Protein AF-A0AAW7DPU2-F1 (afdb_monomer)

Mean predicted aligned error: 11.46 Å

Structure (mmCIF, N/CA/C/O backbone):
data_AF-A0AAW7DPU2-F1
#
_entry.id   AF-A0AAW7DPU2-F1
#
loop_
_atom_site.group_PDB
_atom_site.id
_atom_site.type_symbol
_atom_site.label_atom_id
_atom_site.label_alt_id
_atom_site.label_comp_id
_atom_site.label_asym_id
_atom_site.label_entity_id
_atom_site.label_seq_id
_atom_site.pdbx_PDB_ins_code
_atom_site.Cartn_x
_atom_site.Cartn_y
_atom_site.Cartn_z
_atom_site.occupancy
_atom_site.B_iso_or_equiv
_atom_site.auth_seq_id
_atom_site.auth_comp_id
_atom_site.auth_asym_id
_atom_site.auth_atom_id
_atom_site.pdbx_PDB_model_num
ATOM 1 N N . MET A 1 1 ? 45.265 35.101 -14.373 1.00 43.00 1 MET A N 1
ATOM 2 C CA . MET A 1 1 ? 46.079 34.317 -15.329 1.00 43.00 1 MET A CA 1
ATOM 3 C C . MET A 1 1 ? 45.414 32.960 -15.540 1.00 43.00 1 MET A C 1
ATOM 5 O O . MET A 1 1 ? 45.369 32.171 -14.610 1.00 43.00 1 MET A O 1
ATOM 9 N N . LYS A 1 2 ? 44.805 32.727 -16.711 1.00 49.72 2 LYS A N 1
ATOM 10 C CA . LYS A 1 2 ? 44.172 31.456 -17.118 1.00 49.72 2 LYS A CA 1
ATOM 11 C C . LYS A 1 2 ? 44.911 30.926 -18.348 1.00 49.72 2 LYS A C 1
ATOM 13 O O . LYS A 1 2 ? 45.029 31.698 -19.295 1.00 49.72 2 LYS A O 1
ATOM 18 N N . LYS A 1 3 ? 45.295 29.641 -18.368 1.00 43.44 3 LYS A N 1
ATOM 19 C CA . LYS A 1 3 ? 45.161 28.715 -19.519 1.00 43.44 3 LYS A CA 1
ATOM 20 C C . LYS A 1 3 ? 45.817 27.350 -19.250 1.00 43.44 3 LYS A C 1
ATOM 22 O O . LYS A 1 3 ? 46.794 27.268 -18.522 1.00 43.44 3 LYS A O 1
ATOM 27 N N . HIS A 1 4 ? 45.281 26.354 -19.963 1.00 44.53 4 HIS A N 1
ATOM 28 C CA . HIS A 1 4 ? 45.804 25.013 -20.272 1.00 44.53 4 HIS A CA 1
ATOM 29 C C . HIS A 1 4 ? 45.363 23.829 -19.406 1.00 44.53 4 HIS A C 1
ATOM 31 O O . HIS A 1 4 ? 46.116 23.337 -18.582 1.00 44.53 4 HIS A O 1
ATOM 37 N N . GLN A 1 5 ? 44.184 23.284 -19.736 1.00 52.34 5 GLN A N 1
ATOM 38 C CA . GLN A 1 5 ? 43.870 21.852 -19.621 1.00 52.34 5 GLN A CA 1
ATOM 39 C C . GLN A 1 5 ? 42.757 21.486 -20.627 1.00 52.34 5 GLN A C 1
ATOM 41 O O . GLN A 1 5 ? 41.583 21.477 -20.286 1.00 52.34 5 GLN A O 1
ATOM 46 N N . THR A 1 6 ? 43.117 21.220 -21.888 1.00 51.59 6 THR A N 1
ATOM 47 C CA . THR A 1 6 ? 42.209 20.654 -22.914 1.00 51.59 6 THR A CA 1
ATOM 48 C C . THR A 1 6 ? 43.016 19.991 -24.040 1.00 51.59 6 THR A C 1
ATOM 50 O O . THR A 1 6 ? 43.097 20.527 -25.138 1.00 51.59 6 THR A O 1
ATOM 53 N N . LEU A 1 7 ? 43.649 18.837 -23.788 1.00 51.22 7 LEU A N 1
ATOM 54 C CA . LEU A 1 7 ? 44.372 18.066 -24.820 1.00 51.22 7 LEU A CA 1
ATOM 55 C C . LEU A 1 7 ? 44.328 16.543 -24.563 1.00 51.22 7 LEU A C 1
ATOM 57 O O . LEU A 1 7 ? 45.364 15.894 -24.501 1.00 51.22 7 LEU A O 1
ATOM 61 N N . THR A 1 8 ? 43.146 15.936 -24.408 1.00 54.16 8 THR A N 1
ATOM 62 C CA . THR A 1 8 ? 43.045 14.454 -24.337 1.00 54.16 8 THR A CA 1
ATOM 63 C C . THR A 1 8 ? 41.852 13.828 -25.067 1.00 54.16 8 THR A C 1
ATOM 65 O O . THR A 1 8 ? 41.894 12.640 -25.368 1.00 54.16 8 THR A O 1
ATOM 68 N N . THR A 1 9 ? 40.823 14.582 -25.467 1.00 51.84 9 THR A N 1
ATOM 69 C CA . THR A 1 9 ? 39.631 14.009 -26.134 1.00 51.84 9 THR A CA 1
ATOM 70 C C . THR A 1 9 ? 39.718 13.935 -27.663 1.00 51.84 9 THR A C 1
ATOM 72 O O . THR A 1 9 ? 39.016 13.132 -28.269 1.00 51.84 9 THR A O 1
ATOM 75 N N . HIS A 1 10 ? 40.602 14.704 -28.309 1.00 52.22 10 HIS A N 1
ATOM 76 C CA . HIS A 1 10 ? 40.781 14.657 -29.773 1.00 52.22 10 HIS A CA 1
ATOM 77 C C . HIS A 1 10 ? 41.557 13.419 -30.264 1.00 52.22 10 HIS A C 1
ATOM 79 O O . HIS A 1 10 ? 41.419 13.027 -31.419 1.00 52.22 10 HIS A O 1
ATOM 85 N N . SER A 1 11 ? 42.324 12.763 -29.387 1.00 59.00 11 SER A N 1
ATOM 86 C CA . SER A 1 11 ? 43.149 11.594 -29.732 1.00 59.00 11 SER A CA 1
ATOM 87 C C . SER A 1 11 ? 42.313 10.336 -30.015 1.00 59.00 11 SER A C 1
ATOM 89 O O . SER A 1 11 ? 42.542 9.643 -31.003 1.00 59.00 11 SER A O 1
ATOM 91 N N . LEU A 1 12 ? 41.278 10.076 -29.208 1.00 57.50 12 LEU A N 1
ATOM 92 C CA . LEU A 1 12 ? 40.454 8.864 -29.321 1.00 57.50 12 LEU A CA 1
ATOM 93 C C . LEU A 1 12 ? 39.574 8.852 -30.578 1.00 57.50 12 LEU A C 1
ATOM 95 O O . LEU A 1 12 ? 39.501 7.836 -31.266 1.00 57.50 12 LEU A O 1
ATOM 99 N N . PHE A 1 13 ? 38.968 9.988 -30.933 1.00 61.97 13 PHE A N 1
ATOM 100 C CA . PHE A 1 13 ? 38.189 10.108 -32.172 1.00 61.97 13 PHE A CA 1
ATOM 101 C C . PHE A 1 13 ? 39.066 9.966 -33.419 1.00 61.97 13 PHE A C 1
ATOM 103 O O . PHE A 1 13 ? 38.662 9.326 -34.390 1.00 61.97 13 PHE A O 1
ATOM 110 N N . TYR A 1 14 ? 40.285 10.508 -33.378 1.00 66.38 14 TYR A N 1
ATOM 111 C CA . TYR A 1 14 ? 41.236 10.388 -34.477 1.00 66.38 14 TYR A CA 1
ATOM 112 C C . TYR A 1 14 ? 41.731 8.944 -34.643 1.00 66.38 14 TYR A C 1
ATOM 114 O O . TYR A 1 14 ? 41.755 8.423 -35.757 1.00 66.38 14 TYR A O 1
ATOM 122 N N . GLN A 1 15 ? 42.030 8.249 -33.541 1.00 68.69 15 GLN A N 1
ATOM 123 C CA . GLN A 1 15 ? 42.411 6.835 -33.589 1.00 68.69 15 GLN A CA 1
ATOM 124 C C . GLN A 1 15 ? 41.270 5.932 -34.078 1.00 68.69 15 GLN A C 1
ATOM 126 O O . GLN A 1 15 ? 41.512 5.014 -34.863 1.00 68.69 15 GLN A O 1
ATOM 131 N N . GLN A 1 16 ? 40.022 6.222 -33.703 1.00 71.25 16 GLN A N 1
ATOM 132 C CA . GLN A 1 16 ? 38.861 5.476 -34.189 1.00 71.25 16 GLN A CA 1
ATOM 133 C C . GLN A 1 16 ? 38.586 5.722 -35.684 1.00 71.25 16 GLN A C 1
ATOM 135 O O . GLN A 1 16 ? 38.256 4.781 -36.408 1.00 71.25 16 GLN A O 1
ATOM 140 N N . TYR A 1 17 ? 38.791 6.949 -36.175 1.00 74.94 17 TYR A N 1
ATOM 141 C CA . TYR A 1 17 ? 38.688 7.285 -37.600 1.00 74.94 17 TYR A CA 1
ATOM 142 C C . TYR A 1 17 ? 39.776 6.608 -38.448 1.00 74.94 17 TYR A C 1
ATOM 144 O O . TYR A 1 17 ? 39.487 6.097 -39.535 1.00 74.94 17 TYR A O 1
ATOM 152 N N . LEU A 1 18 ? 41.014 6.551 -37.947 1.00 78.88 18 LEU A N 1
ATOM 153 C CA . LEU A 1 18 ? 42.119 5.864 -38.619 1.00 78.88 18 LEU A CA 1
ATOM 154 C C . LEU A 1 18 ? 41.893 4.351 -38.690 1.00 78.88 18 LEU A C 1
ATOM 156 O O . LEU A 1 18 ? 42.110 3.760 -39.745 1.00 78.88 18 LEU A O 1
ATOM 160 N N . LEU A 1 19 ? 41.399 3.732 -37.612 1.00 71.44 19 LEU A N 1
ATOM 161 C CA . LEU A 1 19 ? 41.086 2.301 -37.600 1.00 71.44 19 LEU A CA 1
ATOM 162 C C . LEU A 1 19 ? 39.948 1.966 -38.577 1.00 71.44 19 LEU A C 1
ATOM 164 O O . LEU A 1 19 ? 40.037 0.987 -39.318 1.00 71.44 19 LEU A O 1
ATOM 168 N N . TYR A 1 20 ? 38.912 2.809 -38.627 1.00 74.31 20 TYR A N 1
ATOM 169 C CA . TYR A 1 20 ? 37.804 2.661 -39.571 1.00 74.31 20 TYR A CA 1
ATOM 170 C C . TYR A 1 20 ? 38.266 2.827 -41.027 1.00 74.31 20 TYR A C 1
ATOM 172 O O . TYR A 1 20 ? 37.954 1.988 -41.871 1.00 74.31 20 TYR A O 1
ATOM 180 N N . SER A 1 21 ? 39.067 3.859 -41.314 1.00 73.75 21 SER A N 1
ATOM 181 C CA . SER A 1 21 ? 39.619 4.109 -42.654 1.00 73.75 21 SER A CA 1
ATOM 182 C C . SER A 1 21 ? 40.565 2.992 -43.105 1.00 73.75 21 SER A C 1
ATOM 184 O O . SER A 1 21 ? 40.527 2.583 -44.263 1.00 73.75 21 SER A O 1
ATOM 186 N N . PHE A 1 22 ? 41.371 2.445 -42.190 1.00 75.94 22 PHE A N 1
ATOM 187 C CA . PHE A 1 22 ? 42.282 1.335 -42.469 1.00 75.94 22 PHE A CA 1
ATOM 188 C C . PHE A 1 22 ? 41.541 0.025 -42.758 1.00 75.94 22 PHE A C 1
ATOM 190 O O . PHE A 1 22 ? 41.879 -0.673 -43.713 1.00 75.94 22 PHE A O 1
ATOM 197 N N . LEU A 1 23 ? 40.514 -0.306 -41.968 1.00 67.75 23 LEU A N 1
ATOM 198 C CA . LEU A 1 23 ? 39.670 -1.481 -42.210 1.00 67.75 23 LEU A CA 1
ATOM 199 C C . LEU A 1 23 ? 38.904 -1.355 -43.530 1.00 67.75 23 LEU A C 1
ATOM 201 O O . LEU A 1 23 ? 38.859 -2.313 -44.299 1.00 67.75 23 LEU A O 1
ATOM 205 N N . TYR A 1 24 ? 38.364 -0.171 -43.822 1.00 72.12 24 TYR A N 1
ATOM 206 C CA . TYR A 1 24 ? 37.675 0.113 -45.078 1.00 72.12 24 TYR A CA 1
ATOM 207 C C . TYR A 1 24 ? 38.602 -0.045 -46.294 1.00 72.12 24 TYR A C 1
ATOM 209 O O . TYR A 1 24 ? 38.263 -0.751 -47.243 1.00 72.12 24 TYR A O 1
ATOM 217 N N . GLU A 1 25 ? 39.805 0.534 -46.252 1.00 70.25 25 GLU A N 1
ATOM 218 C CA . GLU A 1 25 ? 40.784 0.414 -47.340 1.00 70.25 25 GLU A CA 1
ATOM 219 C C . GLU A 1 25 ? 41.330 -1.015 -47.500 1.00 70.25 25 GLU A C 1
ATOM 221 O O . GLU A 1 25 ? 41.524 -1.475 -48.625 1.00 70.25 25 GLU A O 1
ATOM 226 N N . ASN A 1 26 ? 41.522 -1.772 -46.414 1.00 62.28 26 ASN A N 1
ATOM 227 C CA . ASN A 1 26 ? 41.940 -3.177 -46.514 1.00 62.28 26 ASN A CA 1
ATOM 228 C C . ASN A 1 26 ? 40.846 -4.091 -47.081 1.00 62.28 26 ASN A C 1
ATOM 230 O O . ASN A 1 26 ? 41.151 -5.030 -47.819 1.00 62.28 26 ASN A O 1
ATOM 234 N N . LEU A 1 27 ? 39.576 -3.813 -46.776 1.00 59.94 27 LEU A N 1
ATOM 235 C CA . LEU A 1 27 ? 38.443 -4.519 -47.376 1.00 59.94 27 LEU A CA 1
ATOM 236 C C . LEU A 1 27 ? 38.300 -4.172 -48.866 1.00 59.94 27 LEU A C 1
ATOM 238 O O . LEU A 1 27 ? 38.100 -5.071 -49.682 1.00 59.94 27 LEU A O 1
ATOM 242 N N . ARG A 1 28 ? 38.510 -2.899 -49.231 1.00 56.66 28 ARG A N 1
ATOM 243 C CA . ARG A 1 28 ? 38.518 -2.404 -50.618 1.00 56.66 28 ARG A CA 1
ATOM 244 C C . ARG A 1 28 ? 39.627 -3.032 -51.467 1.00 56.66 28 ARG A C 1
ATOM 246 O O . ARG A 1 28 ? 39.397 -3.380 -52.622 1.00 56.66 28 ARG A O 1
ATOM 253 N N . LYS A 1 29 ? 40.827 -3.206 -50.908 1.00 49.34 29 LYS A N 1
ATOM 254 C CA . LYS A 1 29 ? 41.991 -3.745 -51.637 1.00 49.34 29 LYS A CA 1
ATOM 255 C C . LYS A 1 29 ? 41.952 -5.259 -51.852 1.00 49.34 29 LYS A C 1
ATOM 257 O O . LYS A 1 29 ? 42.661 -5.756 -52.719 1.00 49.34 29 LYS A O 1
ATOM 262 N N . ARG A 1 30 ? 41.125 -6.004 -51.110 1.00 54.56 30 ARG A N 1
ATOM 263 C CA . ARG A 1 30 ? 41.015 -7.469 -51.249 1.00 54.56 30 ARG A CA 1
ATOM 264 C C . ARG A 1 30 ? 40.012 -7.944 -52.308 1.00 54.56 30 ARG A C 1
ATOM 266 O O . ARG A 1 30 ? 39.909 -9.149 -52.503 1.00 54.56 30 ARG A O 1
ATOM 273 N N . THR A 1 31 ? 39.297 -7.055 -53.007 1.00 54.16 31 THR A N 1
ATOM 274 C CA . THR A 1 31 ? 38.198 -7.459 -53.915 1.00 54.16 31 THR A CA 1
ATOM 275 C C . THR A 1 31 ? 38.243 -6.934 -55.349 1.00 54.16 31 THR A C 1
ATOM 277 O O . THR A 1 31 ? 37.292 -7.186 -56.082 1.00 54.16 31 THR A O 1
ATOM 280 N N . LEU A 1 32 ? 39.304 -6.272 -55.823 1.00 45.25 32 LEU A N 1
ATOM 281 C CA . LEU A 1 32 ? 39.294 -5.732 -57.192 1.00 45.25 32 LEU A CA 1
ATOM 282 C C . LEU A 1 32 ? 40.631 -5.933 -57.919 1.00 45.25 32 LEU A C 1
ATOM 284 O O . LEU A 1 32 ? 41.625 -5.276 -57.618 1.00 45.25 32 LEU A O 1
ATOM 288 N N . ARG A 1 33 ? 40.622 -6.844 -58.907 1.00 43.91 33 ARG A N 1
ATOM 289 C CA . ARG A 1 33 ? 41.561 -6.824 -60.040 1.00 43.91 33 ARG A CA 1
ATOM 290 C C . ARG A 1 33 ? 41.219 -5.612 -60.933 1.00 43.91 33 ARG A C 1
ATOM 292 O O . ARG A 1 33 ? 40.030 -5.353 -61.126 1.00 43.91 33 ARG A O 1
ATOM 299 N N . PRO A 1 34 ? 42.201 -4.854 -61.444 1.00 40.94 34 PRO A N 1
ATOM 300 C CA . PRO A 1 34 ? 41.988 -3.493 -61.937 1.00 40.94 34 PRO A CA 1
ATOM 301 C C . PRO A 1 34 ? 41.756 -3.397 -63.458 1.00 40.94 34 PRO A C 1
ATOM 303 O O . PRO A 1 34 ? 42.415 -2.597 -64.113 1.00 40.94 34 PRO A O 1
ATOM 306 N N . ASP A 1 35 ? 40.814 -4.159 -64.027 1.00 42.09 35 ASP A N 1
ATOM 307 C CA . ASP A 1 35 ? 40.739 -4.279 -65.501 1.00 42.09 35 ASP A CA 1
ATOM 308 C C . ASP A 1 35 ? 39.405 -3.823 -66.126 1.00 42.09 35 ASP A C 1
ATOM 310 O O . ASP A 1 35 ? 39.226 -3.931 -67.333 1.00 42.09 35 ASP A O 1
ATOM 314 N N . TYR A 1 36 ? 38.451 -3.284 -65.362 1.00 39.69 36 TYR A N 1
ATOM 315 C CA . TYR A 1 36 ? 37.132 -2.917 -65.906 1.00 39.69 36 TYR A CA 1
ATOM 31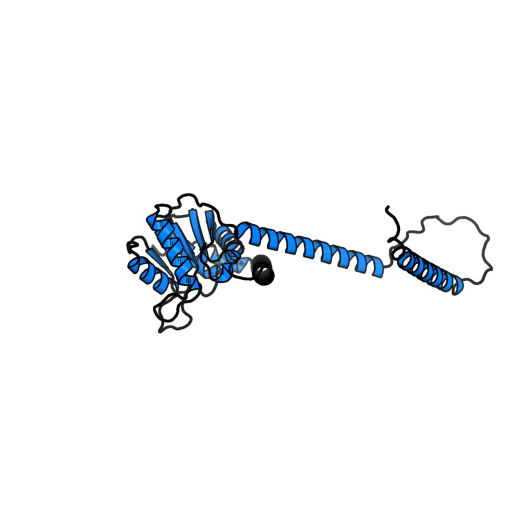6 C C . TYR A 1 36 ? 36.667 -1.534 -65.440 1.00 39.69 36 TYR A C 1
ATOM 318 O O . TYR A 1 36 ? 35.721 -1.387 -64.673 1.00 39.69 36 TYR A O 1
ATOM 326 N N . PHE A 1 37 ? 37.322 -0.490 -65.942 1.00 44.09 37 PHE A N 1
ATOM 327 C CA . PHE A 1 37 ? 36.701 0.828 -66.070 1.00 44.09 37 PHE A CA 1
ATOM 328 C C . PHE A 1 37 ? 36.565 1.146 -67.553 1.00 44.09 37 PHE A C 1
ATOM 330 O O . PHE A 1 37 ? 37.475 1.718 -68.135 1.00 44.09 37 PHE A O 1
ATOM 337 N N . LEU A 1 38 ? 35.444 0.734 -68.149 1.00 45.41 38 LEU A N 1
ATOM 338 C CA . LEU A 1 38 ? 34.819 1.316 -69.344 1.00 45.41 38 LEU A CA 1
ATOM 339 C C . LEU A 1 38 ? 33.642 0.415 -69.729 1.00 45.41 38 LEU A C 1
ATOM 341 O O . LEU A 1 38 ? 33.868 -0.679 -70.222 1.00 45.41 38 LEU A O 1
ATOM 345 N N . ILE A 1 39 ? 32.413 0.857 -69.444 1.00 41.72 39 ILE A N 1
ATOM 346 C CA . ILE A 1 39 ? 31.185 0.703 -70.251 1.00 41.72 39 ILE A CA 1
ATOM 347 C C . ILE A 1 39 ? 30.007 1.248 -69.415 1.00 41.72 39 ILE A C 1
ATOM 349 O O . ILE A 1 39 ? 29.600 0.684 -68.407 1.00 41.72 39 ILE A O 1
ATOM 353 N N . GLN A 1 40 ? 29.549 2.428 -69.830 1.00 39.41 40 GLN A N 1
ATOM 354 C CA . GLN A 1 40 ? 28.156 2.875 -69.957 1.00 39.41 40 GLN A CA 1
ATOM 355 C C . GLN A 1 40 ? 27.116 2.433 -68.897 1.00 39.41 40 GLN A C 1
ATOM 357 O O . GLN A 1 40 ? 26.614 1.318 -68.919 1.00 39.41 40 GLN A O 1
ATOM 362 N N . GLY A 1 41 ? 26.700 3.404 -68.070 1.00 51.06 41 GLY A N 1
ATOM 363 C CA . GLY A 1 41 ? 25.319 3.585 -67.596 1.00 51.06 41 GLY A CA 1
ATOM 364 C C . GLY A 1 41 ? 24.676 2.478 -66.754 1.00 51.06 41 GLY A C 1
ATOM 365 O O . GLY A 1 41 ? 23.917 1.686 -67.289 1.00 51.06 41 GLY A O 1
ATOM 366 N N . LEU A 1 42 ? 24.843 2.523 -65.426 1.00 38.56 42 LEU A N 1
ATOM 367 C CA . LEU A 1 42 ? 23.987 1.847 -64.431 1.00 38.56 42 LEU A CA 1
ATOM 368 C C . LEU A 1 42 ? 23.925 2.707 -63.139 1.00 38.56 42 LEU A C 1
ATOM 370 O O . LEU A 1 42 ? 24.840 3.493 -62.886 1.00 38.56 42 LEU A O 1
ATOM 374 N N . PRO A 1 43 ? 22.826 2.650 -62.363 1.00 41.81 43 PRO A N 1
ATOM 375 C CA . PRO A 1 43 ? 22.302 3.779 -61.595 1.00 41.81 43 PRO A CA 1
ATOM 376 C C . PRO A 1 43 ? 23.119 4.113 -60.345 1.00 41.81 43 PRO A C 1
ATOM 378 O O . PRO A 1 43 ? 23.467 3.244 -59.548 1.00 41.81 43 PRO A O 1
ATO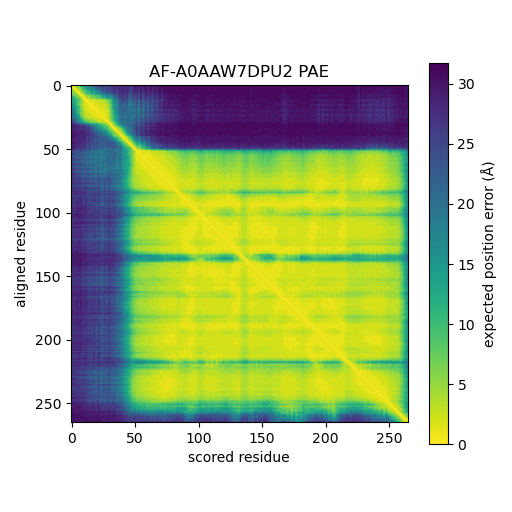M 381 N N . SER A 1 44 ? 23.297 5.410 -60.088 1.00 46.47 44 SER A N 1
ATOM 382 C CA . SER A 1 44 ? 23.743 5.978 -58.809 1.00 46.47 44 SER A CA 1
ATOM 383 C C . SER A 1 44 ? 22.652 5.901 -57.731 1.00 46.47 44 SER A C 1
ATOM 385 O O . SER A 1 44 ? 22.432 6.825 -56.957 1.00 46.47 44 SER A O 1
ATOM 387 N N . THR A 1 45 ? 21.989 4.754 -57.628 1.00 47.31 45 THR A N 1
ATOM 388 C CA . THR A 1 45 ? 21.284 4.350 -56.418 1.00 47.31 45 THR A CA 1
ATOM 389 C C . THR A 1 45 ? 22.102 3.240 -55.786 1.00 47.31 45 THR A C 1
ATOM 391 O O . THR A 1 45 ? 21.703 2.077 -55.751 1.00 47.31 45 THR A O 1
ATOM 394 N N . MET A 1 46 ? 23.272 3.615 -55.265 1.00 45.59 46 MET A N 1
ATOM 395 C CA . MET A 1 46 ? 23.873 2.904 -54.143 1.00 45.59 46 MET A CA 1
ATOM 396 C C . MET A 1 46 ? 22.877 3.041 -52.991 1.00 45.59 46 MET A C 1
ATOM 398 O O . MET A 1 46 ? 23.003 3.913 -52.133 1.00 45.59 46 MET A O 1
ATOM 402 N N . ALA A 1 47 ? 21.819 2.231 -53.021 1.00 46.94 47 ALA A N 1
ATOM 403 C CA . ALA A 1 47 ? 21.002 1.971 -51.864 1.00 46.94 47 ALA A CA 1
ATOM 404 C C . ALA A 1 47 ? 21.990 1.426 -50.841 1.00 46.94 47 ALA A C 1
ATOM 406 O O . ALA A 1 47 ? 22.405 0.272 -50.915 1.00 46.94 47 ALA A O 1
ATOM 407 N N . VAL A 1 48 ? 22.436 2.294 -49.932 1.00 56.44 48 VAL A N 1
ATOM 408 C CA . VAL A 1 48 ? 23.149 1.900 -48.725 1.00 56.44 48 VAL A CA 1
ATOM 409 C C . VAL A 1 48 ? 22.127 1.103 -47.928 1.00 56.44 48 VAL A C 1
ATOM 411 O O . VAL A 1 48 ? 21.449 1.606 -47.033 1.00 56.44 48 VAL A O 1
ATOM 414 N N . THR A 1 49 ? 21.930 -0.154 -48.320 1.00 58.03 49 THR A N 1
ATOM 415 C CA . THR A 1 49 ? 21.189 -1.129 -47.553 1.00 58.03 49 THR A CA 1
ATOM 416 C C . THR A 1 49 ? 22.010 -1.281 -46.293 1.00 58.03 49 THR A C 1
ATOM 418 O O . THR A 1 49 ? 23.042 -1.948 -46.297 1.00 58.03 49 THR A O 1
ATOM 421 N N . SER A 1 50 ? 21.624 -0.568 -45.233 1.00 65.81 50 SER A N 1
ATOM 422 C CA . SER A 1 50 ? 22.218 -0.754 -43.916 1.00 65.81 50 SER A CA 1
ATOM 423 C C . SER A 1 50 ? 22.274 -2.256 -43.667 1.00 65.81 50 SER A C 1
ATOM 425 O O . SER A 1 50 ? 21.225 -2.906 -43.692 1.00 65.81 50 SER A O 1
ATOM 427 N N . HIS A 1 51 ? 23.492 -2.803 -43.543 1.00 82.06 51 HIS A N 1
ATOM 428 C CA . HIS A 1 51 ? 23.692 -4.238 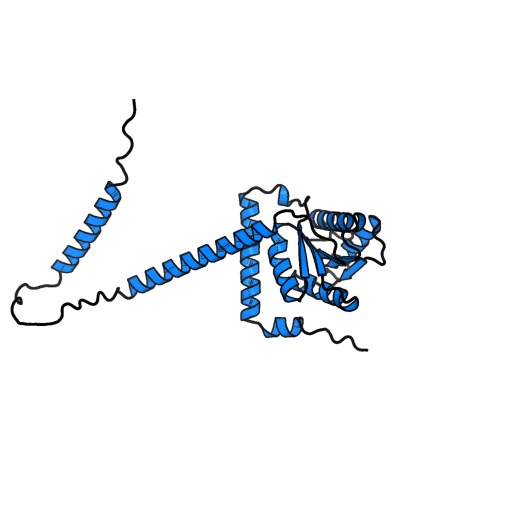-43.360 1.00 82.06 51 HIS A CA 1
ATOM 429 C C . HIS A 1 51 ? 22.713 -4.732 -42.286 1.00 82.06 51 HIS A C 1
ATOM 431 O O . HIS A 1 51 ? 22.501 -4.014 -41.301 1.00 82.06 51 HIS A O 1
ATOM 437 N N . PRO A 1 52 ? 22.104 -5.920 -42.442 1.00 90.19 52 PRO A N 1
ATOM 438 C CA . PRO A 1 52 ? 21.076 -6.409 -41.519 1.00 90.19 52 PRO A CA 1
ATOM 439 C C . PRO A 1 52 ? 21.536 -6.352 -40.053 1.00 90.19 52 PRO A C 1
ATOM 441 O O . PRO A 1 52 ? 20.756 -5.991 -39.175 1.00 90.19 52 PRO A O 1
ATOM 444 N N . LEU A 1 53 ? 22.834 -6.560 -39.805 1.00 90.19 53 LEU A N 1
ATOM 445 C CA . LEU A 1 53 ? 23.470 -6.378 -38.500 1.00 90.19 53 LEU A CA 1
ATOM 446 C C . LEU A 1 53 ? 23.375 -4.938 -37.955 1.00 90.19 53 LEU A C 1
ATOM 448 O O . LEU A 1 53 ? 23.027 -4.743 -36.795 1.00 90.19 53 LEU A O 1
ATOM 452 N N . ILE A 1 54 ? 23.633 -3.913 -38.774 1.00 90.94 54 ILE A N 1
ATOM 453 C CA . ILE A 1 54 ? 23.519 -2.499 -38.372 1.00 90.94 54 ILE A CA 1
ATOM 454 C C . ILE A 1 54 ? 22.062 -2.152 -38.045 1.00 90.94 54 ILE A C 1
ATOM 456 O O . ILE A 1 54 ? 21.806 -1.413 -37.095 1.00 90.94 54 ILE A O 1
ATOM 460 N N . ARG A 1 55 ? 21.098 -2.686 -38.810 1.00 93.56 55 ARG A N 1
ATOM 461 C CA . ARG A 1 55 ? 19.664 -2.506 -38.522 1.00 93.56 55 ARG A CA 1
ATOM 462 C C . ARG A 1 55 ? 19.289 -3.133 -37.183 1.00 93.56 55 ARG A C 1
ATOM 464 O O . ARG A 1 55 ? 18.630 -2.473 -36.385 1.00 93.56 55 ARG A O 1
ATOM 471 N N . LEU A 1 56 ? 19.758 -4.353 -36.921 1.00 94.75 56 LEU A N 1
ATOM 472 C CA . LEU A 1 56 ? 19.530 -5.048 -35.657 1.00 94.75 56 LEU A CA 1
ATOM 473 C C . LEU A 1 56 ? 20.131 -4.282 -34.470 1.00 94.75 56 LEU A C 1
ATOM 475 O O . LEU A 1 56 ? 19.432 -4.041 -33.493 1.00 94.75 56 LEU A O 1
ATOM 479 N N . ILE A 1 57 ? 21.385 -3.829 -34.567 1.00 96.31 57 ILE A N 1
ATOM 480 C CA . ILE A 1 57 ? 22.034 -3.040 -33.505 1.00 96.31 57 ILE A CA 1
ATOM 481 C C . ILE A 1 57 ? 21.252 -1.749 -33.237 1.00 96.31 57 ILE A C 1
ATOM 483 O O . ILE A 1 57 ? 20.959 -1.440 -32.084 1.00 96.31 57 ILE A O 1
ATOM 487 N N . LYS A 1 58 ? 20.866 -1.010 -34.287 1.00 95.81 58 LYS A N 1
ATOM 488 C CA . LYS A 1 58 ? 20.049 0.205 -34.139 1.00 95.81 58 LYS A CA 1
ATOM 489 C C . LYS A 1 58 ? 18.713 -0.089 -33.462 1.00 95.81 58 LYS A C 1
ATOM 491 O O . LYS A 1 58 ? 18.331 0.648 -32.560 1.00 95.81 58 LYS A O 1
ATOM 496 N N . LEU A 1 59 ? 18.031 -1.165 -33.859 1.00 96.62 59 LEU A N 1
ATOM 497 C CA . LEU A 1 59 ? 16.778 -1.585 -33.237 1.00 96.62 59 LEU A CA 1
ATOM 498 C C . LEU A 1 59 ? 16.972 -1.887 -31.745 1.00 96.62 59 LEU A C 1
ATOM 500 O O . LEU A 1 59 ? 16.236 -1.353 -30.924 1.00 96.62 59 LEU A O 1
ATOM 504 N N . LEU A 1 60 ? 17.984 -2.677 -31.379 1.00 97.44 60 LEU A N 1
ATOM 505 C CA . LEU A 1 60 ? 18.272 -3.017 -29.982 1.00 97.44 60 LEU A CA 1
ATOM 506 C C . LEU A 1 60 ? 18.622 -1.783 -29.138 1.00 97.44 60 LEU A C 1
ATOM 508 O O . LEU A 1 60 ? 18.168 -1.674 -27.999 1.00 97.44 60 LEU A O 1
ATOM 512 N N . LEU A 1 61 ? 19.374 -0.828 -29.693 1.00 97.69 61 LEU A N 1
ATOM 513 C CA . LEU A 1 61 ? 19.674 0.441 -29.024 1.00 97.69 61 LEU A CA 1
ATOM 514 C C . LEU A 1 61 ? 18.412 1.283 -28.808 1.00 97.69 61 LEU A C 1
ATOM 516 O O . LEU A 1 61 ? 18.218 1.809 -27.714 1.00 97.69 61 LEU A O 1
ATOM 520 N N . ILE A 1 62 ? 17.535 1.374 -29.814 1.00 97.81 62 ILE A N 1
ATOM 521 C CA . ILE A 1 62 ? 16.253 2.083 -29.697 1.00 97.81 62 ILE A CA 1
ATOM 522 C C . ILE A 1 62 ? 15.377 1.417 -28.634 1.00 97.81 62 ILE A C 1
ATOM 524 O O . ILE A 1 62 ? 14.873 2.105 -27.752 1.00 97.81 62 ILE A O 1
ATOM 528 N N . LEU A 1 63 ? 15.235 0.090 -28.666 1.00 97.56 63 LEU A N 1
ATOM 529 C CA . LEU A 1 63 ? 14.447 -0.652 -27.678 1.00 97.56 63 LEU A CA 1
ATOM 530 C C . LEU A 1 63 ? 14.998 -0.471 -26.260 1.00 97.56 63 LEU A C 1
ATOM 532 O O . LEU A 1 63 ? 14.229 -0.255 -25.327 1.00 97.56 63 LEU A O 1
ATOM 536 N N . THR A 1 64 ? 16.323 -0.491 -26.102 1.00 97.38 64 THR A N 1
ATOM 537 C CA . THR A 1 64 ? 16.982 -0.253 -24.810 1.00 97.38 64 THR A CA 1
ATOM 538 C C . THR A 1 64 ? 16.726 1.165 -24.310 1.00 97.38 64 THR A C 1
ATOM 540 O O . THR A 1 64 ? 16.389 1.349 -23.142 1.00 97.38 64 THR A O 1
ATOM 543 N N . LEU A 1 65 ? 16.836 2.170 -25.183 1.00 97.69 65 LEU A N 1
ATOM 544 C CA . LEU A 1 65 ? 16.566 3.562 -24.832 1.00 97.69 65 LEU A CA 1
ATOM 545 C C . LEU A 1 65 ? 15.100 3.763 -24.433 1.00 97.69 65 LEU A C 1
ATOM 547 O O . LEU A 1 65 ? 14.827 4.352 -23.391 1.00 97.69 65 LEU A O 1
ATOM 551 N N . VAL A 1 66 ? 14.161 3.241 -25.225 1.00 97.69 66 VAL A N 1
ATOM 552 C CA . VAL A 1 66 ? 12.720 3.323 -24.943 1.00 97.69 66 VAL A CA 1
ATOM 553 C C . VAL A 1 66 ? 12.384 2.611 -23.632 1.00 97.69 66 VAL A C 1
ATOM 555 O O . VAL A 1 66 ? 11.701 3.185 -22.787 1.00 97.69 66 VAL A O 1
ATOM 558 N N . GLY A 1 67 ? 12.911 1.402 -23.416 1.00 96.38 67 GLY A N 1
ATOM 559 C CA . GLY A 1 67 ? 12.737 0.665 -22.164 1.00 96.38 67 GLY A CA 1
ATOM 560 C C . GLY A 1 67 ? 13.327 1.404 -20.959 1.00 96.38 67 GLY A C 1
ATOM 561 O O . GLY A 1 67 ? 12.686 1.489 -19.912 1.00 96.38 67 GLY A O 1
ATOM 562 N N . GLY A 1 68 ? 14.509 2.004 -21.119 1.00 97.25 68 GLY A N 1
ATOM 563 C CA . GLY A 1 68 ? 15.160 2.819 -20.094 1.00 97.25 68 GLY A CA 1
ATOM 564 C C . GLY A 1 68 ? 14.359 4.072 -19.731 1.00 97.25 68 GLY A C 1
ATOM 565 O O . GLY A 1 68 ? 14.155 4.343 -18.549 1.00 97.25 68 GLY A O 1
ATOM 566 N N . LEU A 1 69 ? 13.845 4.800 -20.728 1.00 97.88 69 LEU A N 1
ATOM 567 C CA . LEU A 1 69 ? 12.975 5.963 -20.520 1.00 97.88 69 LEU A CA 1
ATOM 568 C C . LEU A 1 69 ? 11.646 5.565 -19.866 1.00 97.88 69 LEU A C 1
ATOM 570 O O . LEU A 1 69 ? 11.197 6.234 -18.935 1.00 97.88 69 LEU A O 1
ATOM 574 N N . GLY A 1 70 ? 11.052 4.447 -20.293 1.00 97.31 70 GLY A N 1
ATOM 575 C CA . GLY A 1 70 ? 9.851 3.885 -19.677 1.00 97.31 70 GLY A CA 1
ATOM 576 C C . GLY A 1 70 ? 10.066 3.565 -18.197 1.00 97.31 70 GLY A C 1
ATOM 577 O O . GLY A 1 70 ? 9.308 4.032 -17.346 1.00 97.31 70 GLY A O 1
ATOM 578 N N . MET A 1 71 ? 11.150 2.863 -17.861 1.00 96.81 71 MET A N 1
ATOM 579 C CA . MET A 1 71 ? 11.510 2.572 -16.471 1.00 96.81 71 MET A CA 1
ATOM 580 C C . MET A 1 71 ? 11.762 3.852 -15.662 1.00 96.81 71 MET A C 1
ATOM 582 O O . MET A 1 71 ? 11.240 3.989 -14.558 1.00 96.81 71 MET A O 1
ATOM 586 N N . ALA A 1 72 ? 12.510 4.816 -16.208 1.00 97.50 72 ALA A N 1
ATOM 587 C CA . ALA A 1 72 ? 12.763 6.091 -15.538 1.00 97.50 72 ALA A CA 1
ATOM 588 C C . ALA A 1 72 ? 11.462 6.861 -15.251 1.00 97.50 72 ALA A C 1
ATOM 590 O O . ALA A 1 72 ? 11.303 7.415 -14.162 1.00 97.50 72 ALA A O 1
ATOM 591 N N . SER A 1 73 ? 10.508 6.847 -16.188 1.00 97.94 73 SER A N 1
ATOM 592 C CA . SER A 1 73 ? 9.192 7.468 -16.003 1.00 97.94 73 SER A CA 1
ATOM 593 C C . SER A 1 73 ? 8.379 6.795 -14.891 1.00 97.94 73 SER A C 1
ATOM 595 O O . SER A 1 73 ? 7.793 7.490 -14.062 1.00 97.94 73 SER A O 1
ATOM 597 N N . LEU A 1 74 ? 8.409 5.459 -14.798 1.00 97.62 74 LEU A N 1
ATOM 598 C CA . LEU A 1 74 ? 7.738 4.712 -13.730 1.00 97.62 74 LEU A CA 1
ATOM 599 C C . LEU A 1 74 ? 8.379 4.971 -12.368 1.00 97.62 74 LEU A C 1
ATOM 601 O O . LEU A 1 74 ? 7.664 5.227 -11.404 1.00 97.62 74 LEU A O 1
ATOM 605 N N . VAL A 1 75 ? 9.711 4.993 -12.288 1.00 98.12 75 VAL A N 1
ATOM 606 C CA . VAL A 1 75 ? 10.422 5.368 -11.057 1.00 98.12 75 VAL A CA 1
ATOM 607 C C . VAL A 1 75 ? 10.049 6.790 -10.638 1.00 98.12 75 VAL A C 1
ATOM 609 O O . VAL A 1 75 ? 9.776 7.027 -9.462 1.00 98.12 75 VAL A O 1
ATOM 612 N N . GLY A 1 76 ? 9.975 7.721 -11.594 1.00 98.12 76 GLY A N 1
ATOM 613 C CA . GLY A 1 76 ? 9.498 9.085 -11.368 1.00 98.12 76 GLY A CA 1
ATOM 614 C C . GLY A 1 76 ? 8.052 9.138 -10.864 1.00 98.12 76 GLY A C 1
ATOM 615 O O . GLY A 1 76 ? 7.761 9.893 -9.940 1.00 98.12 76 GLY A O 1
ATOM 616 N N . TYR A 1 77 ? 7.161 8.299 -11.401 1.00 97.88 77 TYR A N 1
ATOM 617 C CA . TYR A 1 77 ? 5.778 8.169 -10.934 1.00 97.88 77 TYR A CA 1
ATOM 618 C C . TYR A 1 77 ? 5.694 7.611 -9.508 1.00 97.88 77 TYR A C 1
ATOM 620 O O . TYR A 1 77 ? 4.985 8.168 -8.670 1.00 97.88 77 TYR A O 1
ATOM 628 N N . VAL A 1 78 ? 6.454 6.555 -9.197 1.00 98.00 78 VAL A N 1
ATOM 629 C CA . VAL A 1 78 ? 6.515 5.985 -7.843 1.00 98.00 78 VAL A CA 1
ATOM 630 C C . VAL A 1 78 ? 7.036 7.021 -6.850 1.00 98.00 78 VAL A C 1
ATOM 632 O O . VAL A 1 78 ? 6.433 7.216 -5.797 1.00 98.00 78 VAL A O 1
ATOM 635 N N . TRP A 1 79 ? 8.107 7.732 -7.207 1.00 96.62 79 TRP A N 1
ATOM 636 C CA . TRP A 1 79 ? 8.627 8.839 -6.410 1.00 96.62 79 TRP A CA 1
ATOM 637 C C . TRP A 1 79 ? 7.585 9.950 -6.227 1.00 96.62 79 TRP A C 1
ATOM 639 O O . TRP A 1 79 ? 7.382 10.418 -5.113 1.00 96.62 79 TRP A O 1
ATOM 649 N N . TYR A 1 80 ? 6.872 10.336 -7.286 1.00 96.06 80 TYR A N 1
ATOM 650 C CA . TYR A 1 80 ? 5.820 11.346 -7.209 1.00 96.06 80 TYR A CA 1
ATOM 651 C C . TYR A 1 80 ? 4.707 10.933 -6.236 1.00 96.06 80 TYR A C 1
ATOM 653 O O . TYR A 1 80 ? 4.284 11.747 -5.419 1.00 96.06 80 TYR A O 1
ATOM 661 N N . CYS A 1 81 ? 4.242 9.684 -6.287 1.00 95.44 81 CYS A N 1
ATOM 662 C CA . CYS A 1 81 ? 3.227 9.156 -5.371 1.00 95.44 81 CYS A CA 1
ATOM 663 C C . CYS A 1 81 ? 3.728 8.962 -3.931 1.00 95.44 81 CYS A C 1
ATOM 665 O O . CYS A 1 81 ? 2.909 8.912 -3.018 1.00 95.44 81 CYS A O 1
ATOM 667 N N . ALA A 1 82 ? 5.042 8.852 -3.731 1.00 93.81 82 ALA A N 1
ATOM 668 C CA . ALA A 1 82 ? 5.659 8.730 -2.415 1.00 93.81 82 ALA A CA 1
ATOM 669 C C . ALA A 1 82 ? 5.695 10.047 -1.627 1.00 93.81 82 ALA A C 1
ATOM 671 O O . ALA A 1 82 ? 5.886 10.025 -0.412 1.00 93.81 82 ALA A O 1
ATOM 672 N N . GLN A 1 83 ? 5.533 11.188 -2.298 1.00 91.88 83 GLN A N 1
ATOM 673 C CA . GLN A 1 83 ? 5.566 12.486 -1.635 1.00 91.88 83 GLN A CA 1
ATOM 674 C C . GLN A 1 83 ? 4.345 12.665 -0.727 1.00 91.88 83 GLN A C 1
ATOM 676 O O . GLN A 1 83 ? 3.214 12.393 -1.132 1.00 91.88 83 GLN A O 1
ATOM 681 N N . GLU A 1 84 ? 4.574 13.170 0.484 1.00 88.06 84 GLU A N 1
ATOM 682 C CA . GLU A 1 84 ? 3.500 13.528 1.409 1.00 88.06 84 GLU A CA 1
ATOM 683 C C . GLU A 1 84 ? 2.619 14.632 0.825 1.00 88.06 84 GLU A C 1
ATOM 685 O O . GLU A 1 84 ? 3.102 15.611 0.247 1.00 88.06 84 GLU A O 1
ATOM 690 N N . ARG A 1 85 ? 1.305 14.451 0.961 1.00 87.50 85 ARG A N 1
ATOM 691 C CA . ARG A 1 85 ? 0.281 15.392 0.509 1.00 87.50 85 ARG A CA 1
ATOM 692 C C . ARG A 1 85 ? -0.870 15.383 1.491 1.00 87.50 85 ARG A C 1
ATOM 694 O O . ARG A 1 85 ? -1.191 14.341 2.065 1.00 87.50 85 ARG A O 1
ATOM 701 N N . SER A 1 86 ? -1.510 16.535 1.646 1.00 90.50 86 SER A N 1
ATOM 702 C CA . SER A 1 86 ? -2.806 16.585 2.304 1.00 90.50 86 SER A CA 1
ATOM 703 C C . SER A 1 86 ? -3.825 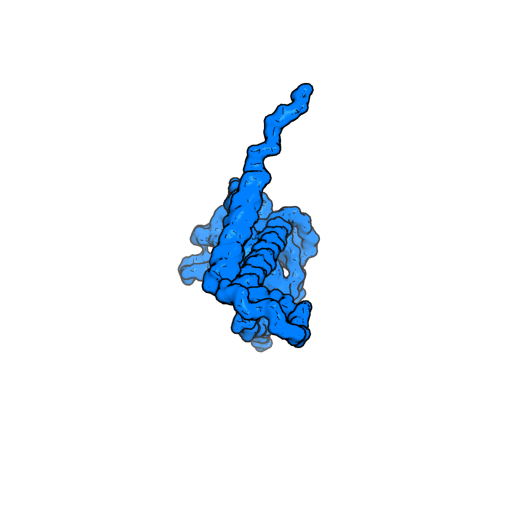15.799 1.481 1.00 90.50 86 SER A C 1
ATOM 705 O O . SER A 1 86 ? -3.808 15.811 0.247 1.00 90.50 86 SER A O 1
ATOM 707 N N . VAL A 1 87 ? -4.706 15.099 2.184 1.00 96.25 87 VAL A N 1
ATOM 708 C CA . VAL A 1 87 ? -5.861 14.425 1.595 1.00 96.25 87 VAL A CA 1
ATOM 709 C C . VAL A 1 87 ? -7.117 15.191 1.984 1.00 96.25 87 VAL A C 1
ATOM 711 O O . VAL A 1 87 ? -7.197 15.756 3.074 1.00 96.25 87 VAL A O 1
ATOM 714 N N . GLN A 1 88 ? -8.082 15.231 1.076 1.00 97.19 88 GLN A N 1
ATOM 715 C CA . GLN A 1 88 ? -9.415 15.753 1.347 1.00 97.19 88 GLN A CA 1
ATOM 716 C C . GLN A 1 88 ? -10.241 14.705 2.102 1.00 97.19 88 GLN A C 1
ATOM 718 O O . GLN A 1 88 ? -9.978 13.508 1.924 1.00 97.19 88 GLN A O 1
ATOM 723 N N . PRO A 1 89 ? -11.245 15.120 2.896 1.00 98.12 89 PRO A N 1
ATOM 724 C CA . PRO A 1 89 ? -12.122 14.185 3.585 1.00 98.12 89 PRO A CA 1
ATOM 725 C C . PRO A 1 89 ? -12.730 13.138 2.641 1.00 98.12 89 PRO A C 1
ATOM 727 O O . PRO A 1 89 ? -13.172 13.472 1.539 1.00 98.12 89 PRO A O 1
ATOM 730 N N . ALA A 1 90 ? -12.748 11.875 3.067 1.00 98.12 90 ALA A N 1
ATOM 731 C CA . ALA A 1 90 ? -13.338 10.771 2.311 1.00 98.12 90 ALA A CA 1
ATOM 732 C C . ALA A 1 90 ? -14.088 9.794 3.235 1.00 98.12 90 ALA A C 1
ATOM 734 O O . ALA A 1 90 ? -13.612 9.543 4.346 1.00 98.12 90 ALA A O 1
ATOM 735 N N . PRO A 1 91 ? -15.188 9.166 2.767 1.00 98.31 91 PRO A N 1
ATOM 736 C CA . PRO A 1 91 ? -16.029 8.296 3.595 1.00 98.31 91 PRO A CA 1
ATOM 737 C C . PRO A 1 91 ? -15.270 7.177 4.313 1.00 98.31 91 PRO A C 1
ATOM 739 O O . PRO A 1 91 ? -15.564 6.867 5.466 1.00 98.31 91 PRO A O 1
ATOM 742 N N . ALA A 1 92 ? -14.266 6.590 3.655 1.00 98.62 92 ALA A N 1
ATOM 743 C CA . ALA A 1 92 ? -13.482 5.501 4.221 1.00 98.62 92 ALA A CA 1
ATOM 744 C C . ALA A 1 92 ? -11.984 5.619 3.925 1.00 98.62 92 ALA A C 1
ATOM 746 O O . ALA A 1 92 ? -11.553 6.210 2.932 1.00 98.62 92 ALA A O 1
ATOM 747 N N . THR A 1 93 ? -11.192 4.990 4.785 1.00 98.81 93 THR A N 1
ATOM 748 C CA . THR A 1 93 ? -9.753 4.815 4.628 1.00 98.81 93 THR A CA 1
ATOM 749 C C . THR A 1 93 ? -9.413 3.332 4.604 1.00 98.81 93 THR A C 1
ATOM 751 O O . THR A 1 93 ? -9.694 2.615 5.561 1.00 98.81 93 THR A O 1
ATOM 754 N N . ILE A 1 94 ? -8.771 2.873 3.531 1.00 98.81 94 ILE A N 1
ATOM 755 C CA . ILE A 1 94 ? -8.208 1.523 3.440 1.00 98.81 94 ILE A CA 1
ATOM 756 C C . ILE A 1 94 ? -6.784 1.557 3.993 1.00 98.81 94 ILE A C 1
ATOM 758 O O . ILE A 1 94 ? -5.936 2.311 3.512 1.00 98.81 94 ILE A O 1
ATOM 762 N N . VAL A 1 95 ? -6.503 0.702 4.970 1.00 98.69 95 VAL A N 1
ATOM 763 C CA . VAL A 1 95 ? -5.183 0.533 5.576 1.00 98.69 95 VAL A CA 1
ATOM 764 C C . VAL A 1 95 ? -4.588 -0.782 5.092 1.00 98.69 95 VAL A C 1
ATOM 766 O O . VAL A 1 95 ? -5.084 -1.867 5.414 1.00 98.69 95 VAL A O 1
ATOM 769 N N . LEU A 1 96 ? -3.513 -0.696 4.305 1.00 98.31 96 LEU A N 1
ATOM 770 C CA . LEU A 1 96 ? -2.841 -1.890 3.801 1.00 98.31 96 LEU A CA 1
ATOM 771 C C . LEU A 1 96 ? -2.056 -2.606 4.900 1.00 98.31 96 LEU A C 1
ATOM 773 O O . LEU A 1 96 ? -1.253 -1.978 5.602 1.00 98.31 96 LEU A O 1
ATOM 777 N N . GLY A 1 97 ? -2.239 -3.926 4.976 1.00 94.69 97 GLY A N 1
ATOM 778 C CA . GLY A 1 97 ? -1.456 -4.831 5.817 1.00 94.69 97 GLY A CA 1
ATOM 779 C C . GLY A 1 97 ? 0.045 -4.806 5.503 1.00 94.69 97 GLY A C 1
ATOM 780 O O . GLY A 1 97 ? 0.476 -4.359 4.431 1.00 94.69 97 GLY A O 1
ATOM 781 N N . ALA A 1 98 ? 0.863 -5.240 6.461 1.00 92.12 98 ALA A N 1
ATOM 782 C CA . ALA A 1 98 ? 2.321 -5.294 6.311 1.00 92.12 98 ALA A CA 1
ATOM 783 C C . ALA A 1 98 ? 2.931 -6.508 7.016 1.00 92.12 98 ALA A C 1
ATOM 785 O O . ALA A 1 98 ? 3.711 -7.232 6.405 1.00 92.12 98 ALA A O 1
ATOM 786 N N . ALA A 1 99 ? 2.642 -6.646 8.313 1.00 91.62 99 ALA A N 1
ATOM 787 C CA . ALA A 1 99 ? 2.957 -7.809 9.137 1.00 91.62 99 ALA A CA 1
ATOM 788 C C . ALA A 1 99 ? 2.290 -7.657 10.511 1.00 91.62 99 ALA A C 1
ATOM 790 O O . ALA A 1 99 ? 2.319 -6.566 11.101 1.00 91.62 99 ALA A O 1
ATOM 791 N N . ALA A 1 100 ? 1.793 -8.764 11.052 1.00 90.81 100 ALA A N 1
ATOM 792 C CA . ALA A 1 100 ? 1.419 -8.918 12.453 1.00 90.81 100 ALA A CA 1
ATOM 793 C C . ALA A 1 100 ? 2.330 -9.949 13.140 1.00 90.81 100 ALA A C 1
ATOM 795 O O . ALA A 1 100 ? 2.760 -10.926 12.529 1.00 90.81 100 ALA A O 1
ATOM 796 N N . TRP A 1 101 ? 2.651 -9.712 14.409 1.0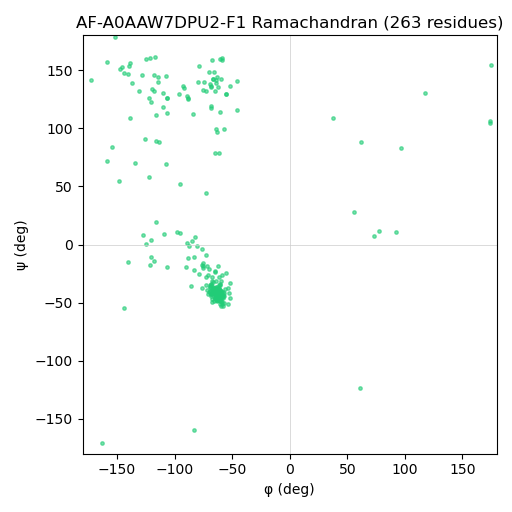0 90.44 101 TRP A N 1
ATOM 797 C CA . TRP A 1 101 ? 3.466 -10.574 15.264 1.00 90.44 101 TRP A CA 1
ATOM 798 C C . TRP A 1 101 ? 2.592 -11.081 16.412 1.00 90.44 101 TRP A C 1
ATOM 800 O O . TRP A 1 101 ? 2.462 -10.430 17.454 1.00 90.44 101 TRP A O 1
ATOM 810 N N . GLY A 1 102 ? 1.933 -12.219 16.178 1.00 87.75 102 GLY A N 1
ATOM 811 C CA . GLY A 1 102 ? 0.854 -12.699 17.040 1.00 87.75 102 GLY A CA 1
ATOM 812 C C . GLY A 1 102 ? -0.293 -11.687 17.065 1.00 87.75 102 GLY A C 1
ATOM 813 O O . GLY A 1 102 ? -0.788 -11.278 16.019 1.00 87.75 102 GLY A O 1
ATOM 814 N N . ASP A 1 103 ? -0.666 -11.226 18.257 1.00 89.88 103 ASP A N 1
ATOM 815 C CA . ASP A 1 103 ? -1.751 -10.254 18.448 1.00 89.88 103 ASP A CA 1
ATOM 816 C C . ASP A 1 103 ? -1.342 -8.782 18.287 1.00 89.88 103 ASP A C 1
ATOM 818 O O . ASP A 1 103 ? -2.162 -7.884 18.496 1.00 89.88 103 ASP A O 1
ATOM 822 N N . ASN A 1 104 ? -0.082 -8.507 17.941 1.00 93.88 104 ASN A N 1
ATOM 823 C CA . ASN A 1 104 ? 0.436 -7.145 17.848 1.00 93.88 104 ASN A CA 1
ATOM 824 C C . ASN A 1 104 ? 0.816 -6.782 16.411 1.00 93.88 104 ASN A C 1
ATOM 826 O O . ASN A 1 104 ? 1.420 -7.596 15.711 1.00 93.88 104 ASN A O 1
ATOM 830 N N . PRO A 1 105 ? 0.536 -5.551 15.951 1.00 96.12 105 PRO A N 1
ATOM 831 C CA . PRO A 1 105 ? 1.034 -5.109 14.659 1.00 96.12 105 PRO A CA 1
ATOM 832 C C . PRO A 1 105 ? 2.562 -4.993 14.702 1.00 96.12 105 PRO A C 1
ATOM 834 O O . PRO A 1 105 ? 3.136 -4.532 15.692 1.00 96.12 105 PRO A O 1
ATOM 837 N N . SER A 1 106 ? 3.229 -5.361 13.606 1.00 95.38 106 SER A N 1
ATOM 838 C CA . SER A 1 106 ? 4.651 -5.045 13.428 1.00 95.38 106 SER A CA 1
ATOM 839 C C . SER A 1 106 ? 4.882 -3.526 13.490 1.00 95.38 106 SER A C 1
ATOM 841 O O . SER A 1 106 ? 3.948 -2.761 13.243 1.00 95.38 106 SER A O 1
ATOM 843 N N . PRO A 1 107 ? 6.114 -3.040 13.739 1.00 94.75 107 PRO A N 1
ATOM 844 C CA . PRO A 1 107 ? 6.397 -1.607 13.784 1.00 94.75 107 PRO A CA 1
ATOM 845 C C . PRO A 1 107 ? 5.924 -0.858 12.535 1.00 94.75 107 PRO A C 1
ATOM 847 O O . PRO A 1 107 ? 5.306 0.188 12.655 1.00 94.75 107 PRO A O 1
ATOM 850 N N . VAL A 1 108 ? 6.124 -1.427 11.341 1.00 94.81 108 VAL A N 1
ATOM 851 C CA . VAL A 1 108 ? 5.651 -0.820 10.084 1.00 94.81 108 VAL A CA 1
ATOM 852 C C . VAL A 1 108 ? 4.128 -0.740 10.057 1.00 94.81 108 VAL A C 1
ATOM 854 O O . VAL A 1 108 ? 3.568 0.312 9.758 1.00 94.81 108 VAL A O 1
ATOM 857 N N . PHE A 1 109 ? 3.445 -1.836 10.395 1.00 96.50 109 PHE A N 1
ATOM 858 C CA . PHE A 1 109 ? 1.987 -1.851 10.376 1.00 96.50 109 PHE A CA 1
ATOM 859 C C . PHE A 1 109 ? 1.392 -0.916 11.437 1.00 96.50 109 PHE A C 1
ATOM 861 O O . PHE A 1 109 ? 0.434 -0.203 11.162 1.00 96.50 109 PHE A O 1
ATOM 868 N N . LYS A 1 110 ? 2.015 -0.836 12.617 1.00 97.25 110 LYS A N 1
ATOM 869 C CA . LYS A 1 110 ? 1.630 0.071 13.703 1.00 97.25 110 LYS A CA 1
ATOM 870 C C . LYS A 1 110 ? 1.652 1.534 13.264 1.00 97.25 110 LYS A C 1
ATOM 872 O O . LYS A 1 110 ? 0.743 2.275 13.624 1.00 97.25 110 LYS A O 1
ATOM 877 N N . GLU A 1 111 ? 2.654 1.954 12.491 1.00 97.19 111 GLU A N 1
ATOM 878 C CA . GLU A 1 111 ? 2.709 3.324 11.966 1.00 97.19 111 GLU A CA 1
ATOM 879 C C . GLU A 1 111 ? 1.584 3.597 10.959 1.00 97.19 111 GLU A C 1
ATOM 881 O O . GLU A 1 111 ? 0.944 4.645 11.034 1.00 97.19 111 GLU A O 1
ATOM 886 N N . ARG A 1 112 ? 1.265 2.632 10.084 1.00 97.88 112 ARG A N 1
ATOM 887 C CA . ARG A 1 112 ? 0.128 2.747 9.152 1.00 97.88 112 ARG A CA 1
ATOM 888 C C . ARG A 1 112 ? -1.200 2.872 9.898 1.00 97.88 112 ARG A C 1
ATOM 890 O O . ARG A 1 112 ? -2.010 3.734 9.569 1.00 97.88 112 ARG A O 1
ATOM 897 N N . ILE A 1 113 ? -1.409 2.046 10.928 1.00 98.38 113 ILE A N 1
ATOM 898 C CA . ILE A 1 113 ? -2.622 2.106 11.750 1.00 98.38 113 ILE A CA 1
ATOM 899 C C . ILE A 1 113 ? -2.693 3.444 12.491 1.00 98.38 113 ILE A C 1
ATOM 901 O O . ILE A 1 113 ? -3.739 4.081 12.473 1.00 98.38 113 ILE A O 1
ATOM 905 N N . ARG A 1 114 ? -1.590 3.912 13.094 1.00 98.06 114 ARG A N 1
ATOM 906 C CA . ARG A 1 114 ? -1.557 5.214 13.782 1.00 98.06 114 ARG A CA 1
ATOM 907 C C . ARG A 1 114 ? -1.933 6.354 12.842 1.00 98.06 114 ARG A C 1
ATOM 909 O O . ARG A 1 114 ? -2.732 7.203 13.215 1.00 98.06 114 ARG A O 1
ATOM 916 N N . HIS A 1 115 ? -1.402 6.353 11.621 1.00 97.88 115 HIS A N 1
ATOM 917 C CA . HIS A 1 115 ? -1.749 7.362 10.623 1.00 97.88 115 HIS A CA 1
ATOM 918 C C . HIS A 1 115 ? -3.242 7.338 10.271 1.00 97.88 115 HIS A C 1
ATOM 920 O O . HIS A 1 115 ? -3.894 8.378 10.260 1.00 97.88 115 HIS A O 1
ATOM 926 N N . ALA A 1 116 ? -3.817 6.150 10.075 1.00 98.44 116 ALA A N 1
ATOM 927 C CA . ALA A 1 116 ? -5.249 6.002 9.819 1.00 98.44 116 ALA A CA 1
ATOM 928 C C . ALA A 1 116 ? -6.122 6.463 11.003 1.00 98.44 116 ALA A C 1
ATOM 930 O O . ALA A 1 116 ? -7.129 7.137 10.800 1.00 98.44 116 ALA A O 1
ATOM 931 N N . VAL A 1 117 ? -5.712 6.161 12.239 1.00 98.62 117 VAL A N 1
ATOM 932 C CA . VAL A 1 117 ? -6.378 6.650 13.458 1.00 98.62 117 VAL A CA 1
ATOM 933 C C . VAL A 1 117 ? -6.326 8.178 13.530 1.00 98.62 117 VAL A C 1
ATOM 935 O O . VAL A 1 117 ? -7.343 8.796 13.830 1.00 98.62 117 VAL A O 1
ATOM 938 N N . ASN A 1 118 ? -5.194 8.799 13.189 1.00 98.06 118 ASN A N 1
ATOM 939 C CA . ASN A 1 118 ? -5.079 10.258 13.151 1.00 98.06 118 ASN A CA 1
ATOM 940 C C . ASN A 1 118 ? -6.032 10.876 12.114 1.00 98.06 118 ASN A C 1
ATOM 942 O O . ASN A 1 118 ? -6.681 11.876 12.405 1.00 98.06 118 ASN A O 1
ATOM 946 N N . LEU A 1 119 ? -6.155 10.273 10.924 1.00 98.31 119 LEU A N 1
ATOM 947 C CA . LEU A 1 119 ? -7.116 10.716 9.904 1.00 98.31 119 LEU A CA 1
ATOM 948 C C . LEU A 1 119 ? -8.565 10.614 10.399 1.00 98.31 119 LEU A C 1
ATOM 950 O O . LEU A 1 119 ? -9.364 11.506 10.126 1.00 98.31 119 LEU A O 1
ATOM 954 N N . TYR A 1 120 ? -8.897 9.552 11.136 1.00 98.69 120 TYR A N 1
ATOM 955 C CA . TYR A 1 120 ? -10.218 9.368 11.738 1.00 98.69 120 TYR A CA 1
ATOM 956 C C . TYR A 1 120 ? -10.499 10.418 12.822 1.00 98.69 120 TYR A C 1
ATOM 958 O O . TYR A 1 120 ? -11.522 11.096 12.785 1.00 98.69 120 TYR A O 1
ATOM 966 N N . GLN A 1 121 ? -9.561 10.620 13.749 1.00 98.25 121 GLN A N 1
ATOM 967 C CA . GLN A 1 121 ? -9.690 11.599 14.835 1.00 98.25 121 GLN A CA 1
ATOM 968 C C . GLN A 1 121 ? -9.756 13.045 14.323 1.00 98.25 121 GLN A C 1
ATOM 970 O O . GLN A 1 121 ? -10.439 13.874 14.917 1.00 98.25 121 GLN A O 1
ATOM 975 N N . ALA A 1 122 ? -9.090 13.341 13.205 1.00 97.81 122 ALA A N 1
ATOM 976 C CA . ALA A 1 122 ? -9.167 14.635 12.530 1.00 97.81 122 ALA A CA 1
ATOM 977 C C . ALA A 1 122 ? -10.471 14.842 11.732 1.00 97.81 122 ALA A C 1
ATOM 979 O O . ALA A 1 122 ? -10.663 15.907 11.149 1.00 97.81 122 ALA A O 1
ATOM 980 N N . GLY A 1 123 ? -11.356 13.840 11.658 1.00 97.88 123 GLY A N 1
ATOM 981 C CA . GLY A 1 123 ? -12.585 13.894 10.859 1.00 97.88 123 GLY A CA 1
ATOM 982 C C . GLY A 1 123 ? -12.358 13.783 9.346 1.00 97.88 123 GLY A C 1
ATOM 983 O O . GLY A 1 123 ? -13.302 13.915 8.568 1.00 97.88 123 GLY A O 1
ATOM 984 N N . THR A 1 124 ? -11.127 13.505 8.908 1.00 98.31 124 THR A N 1
ATOM 985 C CA . THR A 1 124 ? -10.762 13.329 7.494 1.00 98.31 124 THR A CA 1
ATOM 986 C C . THR A 1 124 ? -11.297 12.014 6.923 1.00 98.31 124 THR A C 1
ATOM 988 O O . THR A 1 124 ? -11.404 11.850 5.709 1.00 98.31 124 THR A O 1
ATOM 991 N N . THR A 1 125 ? -11.665 11.062 7.778 1.00 98.38 125 THR A N 1
ATOM 992 C CA . THR A 1 125 ? -12.365 9.845 7.370 1.00 98.38 125 THR A CA 1
ATOM 993 C C . THR A 1 125 ? -13.345 9.389 8.436 1.00 98.38 125 THR A C 1
ATOM 995 O O . THR A 1 125 ? -13.148 9.673 9.615 1.00 98.38 125 THR A O 1
ATOM 998 N N . GLN A 1 126 ? -14.400 8.688 8.026 1.00 97.69 126 GLN A N 1
ATOM 999 C CA . GLN A 1 126 ? -15.457 8.230 8.928 1.00 97.69 126 GLN A CA 1
ATOM 1000 C C . GLN A 1 126 ? -15.377 6.726 9.190 1.00 97.69 126 GLN A C 1
ATOM 1002 O O . GLN A 1 126 ? -15.919 6.260 10.184 1.00 97.69 126 GLN A O 1
ATOM 1007 N N . LYS A 1 127 ? -14.684 5.971 8.329 1.00 98.62 127 LYS A N 1
ATOM 1008 C CA . LYS A 1 127 ? -14.557 4.516 8.429 1.00 98.62 127 LYS A CA 1
ATOM 1009 C C . LYS A 1 127 ? -13.136 4.051 8.153 1.00 98.62 127 LYS A C 1
ATOM 1011 O O . LYS A 1 127 ? -12.497 4.529 7.217 1.00 98.62 127 LYS A O 1
ATOM 1016 N N . LEU A 1 128 ? -12.652 3.081 8.921 1.00 98.88 128 LEU A N 1
ATOM 1017 C CA . LEU A 1 128 ? -11.361 2.432 8.690 1.00 98.88 128 LEU A CA 1
ATOM 1018 C C . LEU A 1 128 ? -11.564 0.991 8.224 1.00 98.88 128 LEU A C 1
ATOM 1020 O O . LEU A 1 128 ? -12.283 0.224 8.858 1.00 98.88 128 LEU A O 1
ATOM 1024 N N . ILE A 1 129 ? -10.897 0.615 7.134 1.00 98.75 129 ILE A N 1
ATOM 1025 C CA . ILE A 1 129 ? -10.902 -0.745 6.594 1.00 98.75 129 ILE A CA 1
ATOM 1026 C C . ILE A 1 129 ? -9.495 -1.317 6.680 1.00 98.75 129 ILE A C 1
ATOM 1028 O O . ILE A 1 129 ? -8.598 -0.872 5.964 1.00 98.75 129 ILE A O 1
ATOM 1032 N N . PHE A 1 130 ? -9.294 -2.310 7.542 1.00 98.69 130 PHE A N 1
ATOM 1033 C CA . PHE A 1 130 ? -8.003 -2.985 7.681 1.00 98.69 130 PHE A CA 1
ATOM 1034 C C . PHE A 1 130 ? -7.925 -4.220 6.786 1.00 98.69 130 PHE A C 1
ATOM 1036 O O . 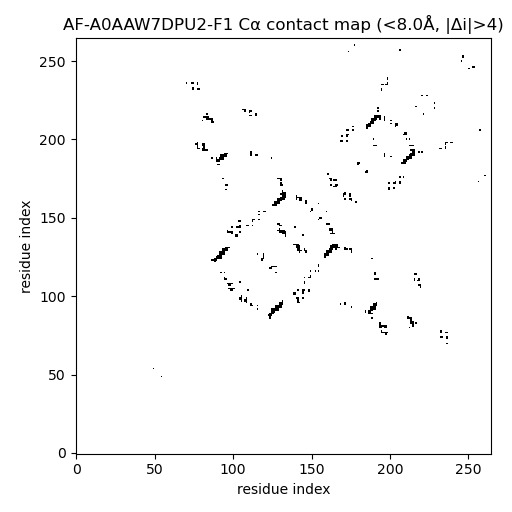PHE A 1 130 ? -8.863 -5.013 6.707 1.00 98.69 130 PHE A O 1
ATOM 1043 N N . THR A 1 131 ? -6.785 -4.392 6.122 1.00 98.31 131 THR A N 1
ATOM 1044 C CA . THR A 1 131 ? -6.550 -5.498 5.183 1.00 98.31 131 THR A CA 1
ATOM 1045 C C . THR A 1 131 ? -5.353 -6.342 5.600 1.00 98.31 131 THR A C 1
ATOM 1047 O O . THR A 1 131 ? -4.488 -5.888 6.353 1.00 98.31 131 THR A O 1
ATOM 1050 N N . GLY A 1 132 ? -5.307 -7.558 5.075 1.00 96.19 132 GLY A N 1
ATOM 1051 C CA . GLY A 1 132 ? -4.261 -8.547 5.259 1.00 96.19 132 GLY A CA 1
ATOM 1052 C C . GLY A 1 132 ? -4.789 -9.798 5.957 1.00 96.19 132 GLY A C 1
ATOM 1053 O O . GLY A 1 132 ? -5.465 -9.736 6.987 1.00 96.19 132 GLY A O 1
ATOM 1054 N N . GLY A 1 133 ? -4.476 -10.954 5.376 1.00 92.69 133 GLY A N 1
ATOM 1055 C CA . GLY A 1 133 ? -4.833 -12.255 5.919 1.00 92.69 133 GLY A CA 1
ATOM 1056 C C . GLY A 1 133 ? -3.866 -12.757 6.987 1.00 92.69 133 GLY A C 1
ATOM 1057 O O . GLY A 1 133 ? -3.139 -11.993 7.619 1.00 92.69 133 GLY A O 1
ATOM 1058 N N . THR A 1 134 ? -3.882 -14.067 7.205 1.00 87.12 134 THR A N 1
ATOM 1059 C CA . THR A 1 134 ? -2.913 -14.788 8.037 1.00 87.12 134 THR A CA 1
ATOM 1060 C C . THR A 1 134 ? -2.346 -15.961 7.244 1.00 87.12 134 THR A C 1
ATOM 1062 O O . THR A 1 134 ? -3.048 -16.575 6.441 1.00 87.12 134 THR A O 1
ATOM 1065 N N . LEU A 1 135 ? -1.073 -16.291 7.473 1.00 73.44 135 LEU A N 1
ATOM 1066 C CA . LEU A 1 135 ? -0.455 -17.504 6.927 1.00 73.44 135 LEU A CA 1
ATOM 1067 C C . LEU A 1 135 ? -0.738 -18.743 7.788 1.00 73.44 135 LEU A C 1
ATOM 1069 O O . LEU A 1 135 ? -0.446 -19.859 7.365 1.00 73.44 135 LEU A O 1
ATOM 1073 N N . ARG A 1 136 ? -1.286 -18.560 8.995 1.00 79.44 136 ARG A N 1
ATOM 1074 C CA . ARG A 1 136 ? -1.575 -19.642 9.935 1.00 79.44 136 ARG A CA 1
ATOM 1075 C C . ARG A 1 136 ? -2.997 -19.547 10.466 1.00 79.44 136 ARG A C 1
ATOM 1077 O O . ARG A 1 136 ? -3.418 -18.490 10.928 1.00 79.44 136 ARG A O 1
ATOM 1084 N N . ALA A 1 137 ? -3.710 -20.668 10.443 1.00 76.25 137 ALA A N 1
ATOM 1085 C CA . ALA A 1 137 ? -5.103 -20.738 10.881 1.00 76.25 137 ALA A CA 1
ATOM 1086 C C . ALA A 1 137 ? -5.293 -20.454 12.384 1.00 76.25 137 ALA A C 1
ATOM 1088 O O . ALA A 1 137 ? -6.375 -20.046 12.789 1.00 76.25 137 ALA A O 1
ATOM 1089 N N . ASP A 1 138 ? -4.252 -20.649 13.199 1.00 82.62 138 ASP A N 1
ATOM 1090 C CA . ASP A 1 138 ? -4.261 -20.429 14.650 1.00 82.62 138 ASP A CA 1
ATOM 1091 C C . ASP A 1 138 ? -3.885 -18.995 15.066 1.00 82.62 138 ASP A C 1
ATOM 1093 O O . ASP A 1 138 ? -3.833 -18.693 16.256 1.00 82.62 138 ASP A O 1
ATOM 1097 N N . MET A 1 139 ? -3.618 -18.103 14.108 1.00 86.50 139 MET A N 1
ATOM 1098 C CA . MET A 1 139 ? -3.244 -16.712 14.368 1.00 86.50 139 MET A CA 1
ATOM 1099 C C . MET A 1 139 ? -4.269 -15.742 13.791 1.00 86.50 139 MET A C 1
ATOM 1101 O O . MET A 1 139 ? -4.823 -15.963 12.715 1.00 86.50 139 MET A O 1
ATOM 1105 N N . ALA A 1 140 ? -4.469 -14.624 14.486 1.00 90.75 140 ALA A N 1
ATOM 1106 C CA . ALA A 1 140 ? -5.280 -13.528 13.978 1.00 90.75 140 ALA A CA 1
ATOM 1107 C C . ALA A 1 140 ? -4.704 -12.977 12.663 1.00 90.75 140 ALA A C 1
ATOM 1109 O O . ALA A 1 140 ? -3.486 -12.865 12.499 1.00 90.75 140 ALA A O 1
ATOM 1110 N N . SER A 1 141 ? -5.586 -12.597 11.736 1.00 95.50 141 SER A N 1
ATOM 1111 C CA . SER A 1 141 ? -5.174 -11.934 10.498 1.00 95.50 141 SER A CA 1
ATOM 1112 C C . SER A 1 141 ? -4.605 -10.544 10.762 1.00 95.50 141 SER A C 1
ATOM 1114 O O . SER A 1 141 ? -4.910 -9.910 11.776 1.00 95.50 141 SER A O 1
ATOM 1116 N N . GLU A 1 142 ? -3.810 -10.028 9.825 1.00 96.81 142 GLU A N 1
ATOM 1117 C CA . GLU A 1 142 ? -3.336 -8.643 9.896 1.00 96.81 142 GLU A CA 1
ATOM 1118 C C . GLU A 1 142 ? -4.508 -7.656 9.973 1.00 96.81 142 GLU A C 1
ATOM 1120 O O . GLU A 1 142 ? -4.486 -6.751 10.807 1.00 96.81 142 GLU A O 1
ATOM 1125 N N . GLY A 1 143 ? -5.570 -7.869 9.190 1.00 97.19 143 GLY A N 1
ATOM 1126 C CA . GLY A 1 143 ? -6.787 -7.062 9.263 1.00 97.19 143 GLY A CA 1
ATOM 1127 C C . GLY A 1 143 ? -7.405 -7.057 10.666 1.00 97.19 143 GLY A C 1
ATOM 1128 O O . GLY A 1 143 ? -7.734 -5.995 11.197 1.00 97.19 143 GLY A O 1
ATOM 1129 N N . GLU A 1 144 ? -7.485 -8.223 11.313 1.00 97.06 144 GLU A N 1
ATOM 1130 C CA . GLU A 1 144 ? -8.024 -8.363 12.670 1.00 97.06 144 GLU A CA 1
ATOM 1131 C C . GLU A 1 144 ? -7.142 -7.685 13.723 1.00 97.06 144 GLU A C 1
ATOM 1133 O O . GLU A 1 144 ? -7.634 -7.012 14.632 1.00 97.06 144 GLU A O 1
ATOM 1138 N N . VAL A 1 145 ? -5.824 -7.836 13.605 1.00 97.69 145 VAL A N 1
ATOM 1139 C CA . VAL A 1 145 ? -4.850 -7.174 14.480 1.00 97.69 145 VAL A CA 1
ATOM 1140 C C . VAL A 1 145 ? -4.936 -5.654 14.331 1.00 97.69 145 VAL A C 1
ATOM 1142 O O . VAL A 1 145 ? -4.952 -4.945 15.339 1.00 97.69 145 VAL A O 1
ATOM 1145 N N . GLY A 1 146 ? -5.053 -5.149 13.099 1.00 98.06 146 GLY A N 1
ATOM 1146 C CA . GLY A 1 146 ? -5.221 -3.725 12.814 1.00 98.06 146 GLY A CA 1
ATOM 1147 C C . GLY A 1 146 ? -6.495 -3.151 13.432 1.00 98.06 146 GLY A C 1
ATOM 1148 O O . GLY A 1 146 ? -6.428 -2.161 14.164 1.00 98.06 146 GLY A O 1
ATOM 1149 N N . ALA A 1 147 ? -7.628 -3.828 13.227 1.00 98.44 147 ALA A N 1
ATOM 1150 C CA . ALA A 1 147 ? -8.916 -3.449 13.799 1.00 98.44 147 ALA A CA 1
ATOM 1151 C C . ALA A 1 147 ? -8.876 -3.400 15.334 1.00 98.44 147 ALA A C 1
ATOM 1153 O O . ALA A 1 147 ? -9.212 -2.377 15.935 1.00 98.44 147 ALA A O 1
ATOM 1154 N N . ARG A 1 148 ? -8.392 -4.469 15.984 1.00 98.06 148 ARG A N 1
ATOM 1155 C CA . ARG A 1 148 ? -8.262 -4.522 17.452 1.00 98.06 148 ARG A CA 1
ATOM 1156 C C . ARG A 1 148 ? -7.354 -3.418 17.984 1.00 98.06 148 ARG A C 1
ATOM 1158 O O . ARG A 1 148 ? -7.643 -2.837 19.030 1.00 98.06 148 ARG A O 1
ATOM 1165 N N . TRP A 1 149 ? -6.257 -3.124 17.289 1.00 98.25 149 TRP A N 1
ATOM 1166 C CA . TRP A 1 149 ? -5.339 -2.070 17.707 1.00 98.25 149 TRP A CA 1
ATOM 1167 C C . TRP A 1 149 ? -5.971 -0.679 17.577 1.00 98.25 149 TRP A C 1
ATOM 1169 O O . TRP A 1 149 ? -5.863 0.112 18.509 1.00 98.25 149 TRP A O 1
ATOM 1179 N N . ALA A 1 150 ? -6.687 -0.394 16.486 1.00 98.62 150 ALA A N 1
ATOM 1180 C CA . ALA A 1 150 ? -7.378 0.882 16.289 1.00 98.62 150 ALA A CA 1
ATOM 1181 C C . ALA A 1 150 ? -8.492 1.126 17.322 1.00 98.62 150 ALA A C 1
ATOM 1183 O O . ALA A 1 150 ? -8.598 2.233 17.849 1.00 98.62 150 ALA A O 1
ATOM 1184 N N . ILE A 1 151 ? -9.250 0.086 17.696 1.00 98.62 151 ILE A N 1
ATOM 1185 C CA . ILE A 1 151 ? -10.240 0.164 18.787 1.00 98.62 151 ILE A CA 1
ATOM 1186 C C . ILE A 1 151 ? -9.564 0.570 20.100 1.00 98.62 151 ILE A C 1
ATOM 1188 O O . ILE A 1 151 ? -10.028 1.475 20.790 1.00 98.62 151 ILE A O 1
ATOM 1192 N N . LYS A 1 152 ? -8.412 -0.036 20.424 1.00 97.94 152 LYS A N 1
ATOM 1193 C CA . LYS A 1 152 ? -7.622 0.334 21.612 1.00 97.94 152 LYS A CA 1
ATOM 1194 C C . LYS A 1 152 ? -7.107 1.779 21.574 1.00 97.94 152 LYS A C 1
ATOM 1196 O O . LYS A 1 152 ? -6.724 2.294 22.617 1.00 97.94 152 LYS A O 1
ATOM 1201 N N . GLN A 1 153 ? -7.063 2.421 20.404 1.00 97.88 153 GLN A N 1
ATOM 1202 C CA . GLN A 1 153 ? -6.706 3.838 20.249 1.00 97.88 153 GLN A CA 1
ATOM 1203 C C . GLN A 1 153 ? -7.926 4.777 20.200 1.00 97.88 153 GLN A C 1
ATOM 1205 O O . GLN A 1 153 ? -7.773 5.960 19.901 1.00 97.88 153 GLN A O 1
ATOM 1210 N N . GLY A 1 154 ? -9.130 4.277 20.490 1.00 97.75 154 GLY A N 1
ATOM 1211 C CA . GLY A 1 154 ? -10.338 5.096 20.608 1.00 97.75 154 GLY A CA 1
ATOM 1212 C C . GLY A 1 154 ? -11.160 5.242 19.326 1.00 97.75 154 GLY A C 1
ATOM 1213 O O . GLY A 1 154 ? -12.079 6.056 19.297 1.00 97.75 154 GLY A O 1
ATOM 1214 N N . VAL A 1 155 ? -10.876 4.469 18.274 1.00 98.62 155 VAL A N 1
ATOM 1215 C CA . VAL A 1 155 ? -11.780 4.381 17.114 1.00 98.62 155 VAL A CA 1
ATOM 1216 C C . VAL A 1 155 ? -12.988 3.521 17.489 1.00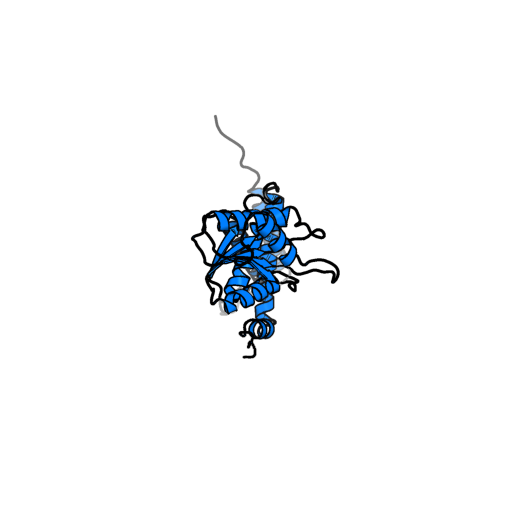 98.62 155 VAL A C 1
ATOM 1218 O O . VAL A 1 155 ? -12.834 2.440 18.062 1.00 98.62 155 VAL A O 1
ATOM 1221 N N . ALA A 1 156 ? -14.200 3.982 17.181 1.00 98.50 156 ALA A N 1
ATOM 1222 C CA . ALA A 1 156 ? -15.406 3.236 17.515 1.00 98.50 156 ALA A CA 1
ATOM 1223 C C . ALA A 1 156 ? -15.505 1.953 16.674 1.00 98.50 156 ALA A C 1
ATOM 1225 O O . ALA A 1 156 ? -15.293 1.969 15.465 1.00 98.50 156 ALA A O 1
ATOM 1226 N N . ALA A 1 157 ? -15.876 0.832 17.301 1.00 98.31 157 ALA A N 1
ATOM 1227 C CA . ALA A 1 157 ? -15.925 -0.467 16.624 1.00 98.31 157 ALA A CA 1
ATOM 1228 C C . ALA A 1 157 ? -16.893 -0.497 15.423 1.00 98.31 157 ALA A C 1
ATOM 1230 O O . ALA A 1 157 ? -16.620 -1.179 14.442 1.00 98.31 157 ALA A O 1
ATOM 1231 N N . LYS A 1 158 ? -17.988 0.275 15.473 1.00 97.94 158 LYS A N 1
ATOM 1232 C CA . LYS A 1 158 ? -18.953 0.427 14.365 1.00 97.94 158 LYS A CA 1
ATOM 1233 C C . LYS A 1 158 ? -18.360 1.096 13.113 1.00 97.94 158 LYS A C 1
ATOM 1235 O O . LYS A 1 158 ? -18.863 0.896 12.011 1.00 97.94 158 LYS A O 1
ATOM 1240 N N . ASP A 1 159 ? -17.285 1.858 13.294 1.00 98.50 159 ASP A N 1
ATOM 1241 C CA . ASP A 1 159 ? -16.614 2.629 12.249 1.00 98.50 159 ASP A CA 1
ATOM 1242 C C . ASP A 1 159 ? -15.388 1.871 11.704 1.00 98.50 159 ASP A C 1
ATOM 1244 O O . ASP A 1 159 ? -14.577 2.414 10.954 1.00 98.50 159 ASP A O 1
ATOM 1248 N N . ILE A 1 160 ? -15.245 0.591 12.064 1.00 98.69 160 ILE A N 1
ATOM 1249 C CA . ILE A 1 160 ? -14.178 -0.290 11.598 1.00 98.69 160 ILE A CA 1
ATOM 1250 C C . ILE A 1 160 ? -14.774 -1.482 10.854 1.00 98.69 160 ILE A C 1
ATOM 1252 O O . ILE A 1 160 ? -15.667 -2.164 11.350 1.00 98.69 160 ILE A O 1
ATOM 1256 N N . ALA A 1 161 ? -14.202 -1.785 9.694 1.00 98.12 161 ALA A N 1
ATOM 1257 C CA . ALA A 1 161 ? -14.346 -3.067 9.020 1.00 98.12 161 ALA A CA 1
ATOM 1258 C C . ALA A 1 161 ? -12.959 -3.662 8.751 1.00 98.12 161 ALA A C 1
ATOM 1260 O O . ALA A 1 161 ? -11.943 -2.963 8.769 1.00 98.12 161 ALA A O 1
ATOM 1261 N N . TYR A 1 162 ? -12.884 -4.969 8.528 1.00 97.69 162 TYR A N 1
ATOM 1262 C CA . TYR A 1 162 ? -11.629 -5.617 8.170 1.00 97.69 162 TYR A CA 1
ATOM 1263 C C . TYR A 1 162 ? -11.870 -6.956 7.484 1.00 97.69 162 TYR A C 1
ATOM 1265 O O . TYR A 1 162 ? -12.914 -7.584 7.658 1.00 97.69 162 TYR A O 1
ATOM 1273 N N . GLU A 1 163 ? -10.885 -7.400 6.714 1.00 94.88 163 GLU A N 1
ATOM 1274 C CA . GLU A 1 163 ? -10.897 -8.697 6.037 1.00 94.88 163 GLU A CA 1
ATOM 1275 C C . GLU A 1 163 ? -9.759 -9.604 6.539 1.00 94.88 163 GLU A C 1
ATOM 1277 O O . GLU A 1 163 ? -8.822 -9.147 7.198 1.00 94.88 163 GLU A O 1
ATOM 1282 N N . LYS A 1 164 ? -9.878 -10.917 6.297 1.00 94.56 164 LYS A N 1
ATOM 1283 C CA . LYS A 1 164 ? -9.022 -11.947 6.918 1.00 94.56 164 LYS A CA 1
ATOM 1284 C C . LYS A 1 164 ? -8.297 -12.868 5.941 1.00 94.56 164 LYS A C 1
ATOM 1286 O O . LYS A 1 164 ? -7.608 -13.785 6.382 1.00 94.56 164 LYS A O 1
ATOM 1291 N N . THR A 1 165 ? -8.474 -12.691 4.635 1.00 92.69 165 THR A N 1
ATOM 1292 C CA . THR A 1 165 ? -8.158 -13.751 3.656 1.00 92.69 165 THR A CA 1
ATOM 1293 C C . THR A 1 165 ? -7.114 -13.354 2.623 1.00 92.69 165 THR A C 1
ATOM 1295 O O . THR A 1 165 ? -6.607 -14.215 1.900 1.00 92.69 165 THR A O 1
ATOM 1298 N N . SER A 1 166 ? -6.758 -12.073 2.557 1.00 94.44 166 SER A N 1
ATOM 1299 C CA . SER A 1 166 ? -5.818 -11.586 1.557 1.00 94.44 166 SER A CA 1
ATOM 1300 C C . SER A 1 166 ? -4.404 -12.114 1.743 1.00 94.44 166 SER A C 1
ATOM 1302 O O . SER A 1 166 ? -3.880 -12.219 2.849 1.00 94.44 166 SER A O 1
ATOM 1304 N N . ARG A 1 167 ? -3.762 -12.388 0.611 1.00 91.56 167 ARG A N 1
ATOM 1305 C CA . ARG A 1 167 ? -2.392 -12.913 0.518 1.00 91.56 167 ARG A CA 1
ATOM 1306 C C . ARG A 1 167 ? -1.427 -11.971 -0.201 1.00 91.56 167 ARG A C 1
ATOM 1308 O O . ARG A 1 167 ? -0.217 -12.148 -0.121 1.00 91.56 167 ARG A O 1
ATOM 1315 N N . ASP A 1 168 ? -1.958 -10.966 -0.889 1.00 93.81 168 ASP A N 1
ATOM 1316 C CA . ASP A 1 168 ? -1.191 -9.947 -1.594 1.00 93.81 168 ASP A CA 1
ATOM 1317 C C . ASP A 1 168 ? -1.976 -8.626 -1.683 1.00 93.81 168 ASP A C 1
ATOM 1319 O O . ASP A 1 168 ? -3.112 -8.509 -1.216 1.00 93.81 168 ASP A O 1
ATOM 1323 N N . THR A 1 169 ? -1.352 -7.609 -2.285 1.00 95.56 169 THR A N 1
ATOM 1324 C CA . THR A 1 169 ? -1.941 -6.275 -2.453 1.00 95.56 169 THR A CA 1
ATOM 1325 C C . THR A 1 169 ? -3.235 -6.290 -3.273 1.00 95.56 169 THR A C 1
ATOM 1327 O O . THR A 1 169 ? -4.122 -5.489 -2.985 1.00 95.56 169 THR A O 1
ATOM 1330 N N . TRP A 1 170 ? -3.352 -7.163 -4.281 1.00 94.81 170 TRP A N 1
ATOM 1331 C CA . TRP A 1 170 ? -4.552 -7.233 -5.116 1.00 94.81 170 TRP A CA 1
ATOM 1332 C C . TRP A 1 170 ? -5.731 -7.746 -4.293 1.00 94.81 170 TRP A C 1
ATOM 1334 O O . TRP A 1 170 ? -6.764 -7.082 -4.232 1.00 94.81 170 TRP A O 1
ATOM 1344 N N . TYR A 1 171 ? -5.545 -8.857 -3.577 1.00 94.44 171 TYR A N 1
ATOM 1345 C CA . TYR A 1 171 ? -6.585 -9.397 -2.704 1.00 94.44 171 TYR A CA 1
ATOM 1346 C C . TYR A 1 171 ? -6.925 -8.454 -1.545 1.00 94.44 171 TYR A C 1
ATOM 1348 O O . TYR A 1 171 ? -8.108 -8.300 -1.255 1.00 94.44 171 TYR A O 1
ATOM 1356 N N . ASN A 1 172 ? -5.943 -7.743 -0.965 1.00 97.19 172 ASN A N 1
ATOM 1357 C CA . ASN A 1 172 ? -6.207 -6.711 0.052 1.00 97.19 172 ASN A CA 1
ATOM 1358 C C . ASN A 1 172 ? -7.228 -5.687 -0.459 1.00 97.19 172 ASN A C 1
ATOM 1360 O O . ASN A 1 172 ? -8.227 -5.400 0.198 1.00 97.19 172 ASN A O 1
ATOM 1364 N N . LEU A 1 173 ? -6.978 -5.140 -1.651 1.00 97.44 173 LEU A N 1
ATOM 1365 C CA . LEU A 1 173 ? -7.818 -4.103 -2.241 1.00 97.44 173 LEU A CA 1
ATOM 1366 C C . LEU A 1 173 ? -9.159 -4.653 -2.720 1.00 97.44 173 LEU A C 1
ATOM 1368 O O . LEU A 1 173 ? -10.176 -3.998 -2.518 1.00 97.44 173 LEU A O 1
ATOM 1372 N N . LYS A 1 174 ? -9.184 -5.854 -3.302 1.00 95.12 174 LYS A N 1
ATOM 1373 C CA . LYS A 1 174 ? -10.422 -6.505 -3.734 1.00 95.12 174 LYS A CA 1
ATOM 1374 C C . LYS A 1 174 ? -11.337 -6.799 -2.549 1.00 95.12 174 LYS A C 1
ATOM 1376 O O . LYS A 1 174 ? -12.513 -6.457 -2.580 1.00 95.12 174 LYS A O 1
ATOM 1381 N N . ASN A 1 175 ? -10.807 -7.399 -1.489 1.00 95.62 175 ASN A N 1
ATOM 1382 C CA . ASN A 1 175 ? -11.596 -7.728 -0.308 1.00 95.62 175 ASN A CA 1
ATOM 1383 C C . ASN A 1 175 ? -12.076 -6.457 0.408 1.00 95.62 175 ASN A C 1
ATOM 1385 O O . ASN A 1 175 ? -13.230 -6.393 0.825 1.00 95.62 175 ASN A O 1
ATOM 1389 N N . ALA A 1 176 ? -11.245 -5.410 0.473 1.00 97.19 176 ALA A N 1
ATOM 1390 C CA . ALA A 1 176 ? -11.688 -4.097 0.939 1.00 97.19 176 ALA A CA 1
ATOM 1391 C C . ALA A 1 176 ? -12.792 -3.505 0.046 1.00 97.19 176 ALA A C 1
ATOM 1393 O O . ALA A 1 176 ? -13.753 -2.942 0.560 1.00 97.19 176 ALA A O 1
ATOM 1394 N N . HIS A 1 177 ? -12.688 -3.655 -1.278 1.00 95.44 177 HIS A N 1
ATOM 1395 C CA . HIS A 1 177 ? -13.698 -3.189 -2.227 1.00 95.44 177 HIS A CA 1
ATOM 1396 C C . HIS A 1 177 ? -15.059 -3.858 -2.003 1.00 95.44 177 HIS A C 1
ATOM 1398 O O . HIS A 1 177 ? -16.073 -3.170 -2.031 1.00 95.44 177 HIS A O 1
ATOM 1404 N N . VAL A 1 178 ? -15.096 -5.157 -1.692 1.00 93.38 178 VAL A N 1
ATOM 1405 C CA . VAL A 1 178 ? -16.346 -5.862 -1.348 1.00 93.38 178 VAL A CA 1
ATOM 1406 C C . VAL A 1 178 ? -17.017 -5.243 -0.119 1.00 93.38 178 VAL A C 1
ATOM 1408 O O . VAL A 1 178 ? -18.219 -4.989 -0.144 1.00 93.38 178 VAL A O 1
ATOM 1411 N N . LEU A 1 179 ? -16.245 -4.943 0.932 1.00 94.69 179 LEU A N 1
ATOM 1412 C CA . LEU A 1 179 ? -16.759 -4.277 2.136 1.00 94.69 179 LEU A CA 1
ATOM 1413 C C . LEU A 1 179 ? -17.280 -2.865 1.823 1.00 94.69 179 LEU A C 1
ATOM 1415 O O . LEU A 1 179 ? -18.320 -2.455 2.326 1.00 94.69 179 LEU A O 1
ATOM 1419 N N . LEU A 1 180 ? -16.588 -2.130 0.951 1.00 95.69 180 LEU A N 1
ATOM 1420 C CA . LEU A 1 180 ? -16.996 -0.790 0.520 1.00 95.69 180 LEU A CA 1
ATOM 1421 C C . LEU A 1 180 ? -18.281 -0.804 -0.319 1.00 95.69 180 LEU A C 1
ATOM 1423 O O . LEU A 1 180 ? -19.127 0.073 -0.152 1.00 95.69 180 LEU A O 1
ATOM 1427 N N . GLN A 1 181 ? -18.451 -1.801 -1.193 1.00 93.19 181 GLN A N 1
ATOM 1428 C CA . GLN A 1 181 ? -19.643 -1.948 -2.033 1.00 93.19 181 GLN A CA 1
ATOM 1429 C C . GLN A 1 181 ? -20.914 -2.168 -1.208 1.00 93.19 181 GLN A C 1
ATOM 1431 O O . GLN A 1 181 ? -21.960 -1.623 -1.560 1.00 93.19 181 GLN A O 1
ATOM 1436 N N . GLN A 1 182 ? -20.823 -2.907 -0.097 1.00 91.19 182 GLN A N 1
ATOM 1437 C CA . GLN A 1 182 ? -21.944 -3.116 0.830 1.00 91.19 182 GLN A CA 1
ATOM 1438 C C . GLN A 1 182 ? -22.482 -1.796 1.405 1.00 91.19 182 GLN A C 1
ATOM 1440 O O . GLN A 1 182 ? -23.662 -1.702 1.730 1.00 91.19 182 GLN A O 1
ATOM 1445 N N . GLU A 1 183 ? -21.633 -0.770 1.474 1.00 93.12 183 GLU A N 1
ATOM 1446 C CA . GLU A 1 183 ? -21.962 0.566 1.980 1.00 93.12 183 GLU A CA 1
ATOM 1447 C C . GLU A 1 183 ? -22.016 1.631 0.874 1.00 93.12 183 GLU A C 1
ATOM 1449 O O . GLU A 1 183 ? -22.103 2.822 1.161 1.00 93.12 183 GLU A O 1
ATOM 1454 N N . GLN A 1 184 ? -21.958 1.219 -0.399 1.00 95.12 184 GLN A N 1
ATOM 1455 C CA . GLN A 1 184 ? -21.963 2.107 -1.569 1.00 95.12 184 GLN A CA 1
ATOM 1456 C C . GLN A 1 184 ? -20.838 3.165 -1.556 1.00 95.12 184 GLN A C 1
ATOM 1458 O O . GLN A 1 184 ? -20.955 4.237 -2.159 1.00 95.12 184 GLN A O 1
ATOM 1463 N N . ILE A 1 185 ? -19.710 2.863 -0.908 1.00 96.62 185 ILE A N 1
ATOM 1464 C CA . ILE A 1 185 ? -18.555 3.759 -0.827 1.00 96.62 185 ILE A CA 1
ATOM 1465 C C . ILE A 1 185 ? -17.630 3.525 -2.024 1.00 96.62 185 ILE A C 1
ATOM 1467 O O . ILE A 1 185 ? -17.148 2.421 -2.255 1.00 96.62 185 ILE A O 1
ATOM 1471 N N . HIS A 1 186 ? -17.322 4.596 -2.756 1.00 95.94 186 HIS A N 1
ATOM 1472 C CA . HIS A 1 186 ? -16.453 4.540 -3.941 1.00 95.94 186 HIS A CA 1
ATOM 1473 C C . HIS A 1 186 ? -15.213 5.436 -3.829 1.00 95.94 186 HIS A C 1
ATOM 1475 O O . HIS A 1 186 ? -14.256 5.258 -4.579 1.00 95.94 186 HIS A O 1
ATOM 1481 N N . SER A 1 187 ? -15.217 6.399 -2.901 1.00 98.00 187 SER A N 1
ATOM 1482 C CA . SER A 1 187 ? -14.107 7.322 -2.653 1.00 98.00 187 SER A CA 1
ATOM 1483 C C . SER A 1 187 ? -13.404 6.958 -1.355 1.00 98.00 187 SER A C 1
ATOM 1485 O O . SER A 1 187 ? -14.053 6.849 -0.313 1.00 98.00 187 SER A O 1
ATOM 1487 N N . VAL A 1 188 ? -12.089 6.762 -1.419 1.00 98.56 188 VAL A N 1
ATOM 1488 C CA . VAL A 1 188 ? -11.291 6.316 -0.277 1.00 98.56 188 VAL A CA 1
ATOM 1489 C C . VAL A 1 188 ? -9.952 7.031 -0.175 1.00 98.56 188 VAL A C 1
ATOM 1491 O O . VAL A 1 188 ? -9.348 7.445 -1.169 1.00 98.56 188 VAL A O 1
ATOM 1494 N N . ILE A 1 189 ? -9.448 7.103 1.051 1.00 98.75 189 ILE A N 1
ATOM 1495 C CA . ILE A 1 189 ? -8.033 7.355 1.317 1.00 98.75 189 ILE A CA 1
ATOM 1496 C C . ILE A 1 189 ? -7.324 6.001 1.424 1.00 98.75 189 ILE A C 1
ATOM 1498 O O . ILE A 1 189 ? -7.809 5.083 2.077 1.00 98.75 189 ILE A O 1
ATOM 1502 N N . LEU A 1 190 ? -6.170 5.854 0.781 1.00 98.69 190 LEU A N 1
ATOM 1503 C CA . LEU A 1 190 ? -5.358 4.643 0.834 1.00 98.69 190 LEU A CA 1
ATOM 1504 C C . LEU A 1 190 ? -4.082 4.906 1.633 1.00 98.69 190 LEU A C 1
ATOM 1506 O O . LEU A 1 190 ? -3.254 5.727 1.234 1.00 98.69 190 LEU A O 1
ATOM 1510 N N . VAL A 1 191 ? -3.920 4.177 2.736 1.00 98.50 191 VAL A N 1
ATOM 1511 C CA . VAL A 1 191 ? -2.788 4.292 3.661 1.00 98.50 191 VAL A CA 1
ATOM 1512 C C . VAL A 1 191 ? -1.843 3.102 3.511 1.00 98.50 191 VAL A C 1
ATOM 1514 O O . VAL A 1 191 ? -2.244 1.940 3.611 1.00 98.50 191 VAL A O 1
ATOM 1517 N N . SER A 1 192 ? -0.562 3.400 3.290 1.00 97.75 192 SER A N 1
ATOM 1518 C CA . SER A 1 192 ? 0.542 2.431 3.263 1.00 97.75 192 SER A CA 1
ATOM 1519 C C . SER A 1 192 ? 1.891 3.151 3.408 1.00 97.75 192 SER A C 1
ATOM 1521 O O . SER A 1 192 ? 1.939 4.351 3.689 1.00 97.75 192 SER A O 1
ATOM 1523 N N . ASP A 1 193 ? 2.997 2.434 3.217 1.00 95.62 193 ASP A N 1
ATOM 1524 C CA . ASP A 1 193 ? 4.320 3.047 3.071 1.00 95.62 193 ASP A CA 1
ATOM 1525 C C . ASP A 1 193 ? 4.441 3.798 1.737 1.00 95.62 193 ASP A C 1
ATOM 1527 O O . ASP A 1 193 ? 3.882 3.382 0.719 1.00 95.62 193 ASP A O 1
ATOM 1531 N N . TYR A 1 194 ? 5.226 4.878 1.730 1.00 95.06 194 TYR A N 1
ATOM 1532 C CA . TYR A 1 194 ? 5.312 5.830 0.619 1.00 95.06 194 TYR A CA 1
ATOM 1533 C C . TYR A 1 194 ? 5.582 5.195 -0.754 1.00 95.06 194 TYR A C 1
ATOM 1535 O O . TYR A 1 194 ? 4.898 5.503 -1.726 1.00 95.06 194 TYR A O 1
ATOM 1543 N N . PHE A 1 195 ? 6.539 4.269 -0.847 1.00 93.38 195 PHE A N 1
ATOM 1544 C CA . PHE A 1 195 ? 6.940 3.664 -2.122 1.00 93.38 195 PHE A CA 1
ATOM 1545 C C . PHE A 1 195 ? 5.869 2.717 -2.678 1.00 93.38 195 PHE A C 1
ATOM 1547 O O . PHE A 1 195 ? 5.781 2.529 -3.886 1.00 93.38 195 PHE A O 1
ATOM 1554 N N . HIS A 1 196 ? 5.041 2.131 -1.812 1.00 95.88 196 HIS A N 1
ATOM 1555 C CA . HIS A 1 196 ? 4.072 1.098 -2.176 1.00 95.88 196 HIS A CA 1
ATOM 1556 C C . HIS A 1 196 ? 2.763 1.667 -2.746 1.00 95.88 196 HIS A C 1
ATOM 1558 O O . HIS A 1 196 ? 2.022 0.982 -3.455 1.00 95.88 196 HIS A O 1
ATOM 1564 N N . LEU A 1 197 ? 2.463 2.933 -2.443 1.00 97.12 197 LEU A N 1
ATOM 1565 C CA . LEU A 1 197 ? 1.179 3.553 -2.765 1.00 97.12 197 LEU A CA 1
ATOM 1566 C C . LEU A 1 197 ? 0.934 3.744 -4.259 1.00 97.12 197 LEU A C 1
ATOM 1568 O O . LEU A 1 197 ? -0.218 3.717 -4.682 1.00 97.12 197 LEU A O 1
ATOM 1572 N N . ALA A 1 198 ? 1.985 3.893 -5.065 1.00 97.88 198 ALA A N 1
ATOM 1573 C CA . ALA A 1 198 ? 1.845 4.014 -6.513 1.00 97.88 198 ALA A CA 1
ATOM 1574 C C . ALA A 1 198 ? 1.163 2.775 -7.112 1.00 97.88 198 ALA A C 1
ATOM 1576 O O . ALA A 1 198 ? 0.129 2.880 -7.773 1.00 97.88 198 ALA A O 1
ATOM 1577 N N . ARG A 1 199 ? 1.700 1.586 -6.814 1.00 98.06 199 ARG A N 1
ATOM 1578 C CA . ARG A 1 199 ? 1.156 0.319 -7.308 1.00 98.06 199 ARG A CA 1
ATOM 1579 C C . ARG A 1 199 ? -0.204 0.008 -6.705 1.00 98.06 199 ARG A C 1
ATOM 1581 O O . ARG A 1 199 ? -1.125 -0.341 -7.437 1.00 98.06 199 ARG A O 1
ATOM 1588 N N . ALA A 1 200 ? -0.337 0.151 -5.389 1.00 98.25 200 ALA A N 1
ATOM 1589 C CA . ALA A 1 200 ? -1.609 -0.103 -4.730 1.00 98.25 200 ALA A CA 1
ATOM 1590 C C . ALA A 1 200 ? -2.711 0.845 -5.237 1.00 98.25 200 ALA A C 1
ATOM 1592 O O . ALA A 1 200 ? -3.835 0.417 -5.468 1.00 98.25 200 ALA A O 1
ATOM 1593 N N . GLY A 1 201 ? -2.376 2.108 -5.508 1.00 98.25 201 GLY A N 1
ATOM 1594 C CA . GLY A 1 201 ? -3.284 3.069 -6.124 1.00 98.25 201 GLY A CA 1
ATOM 1595 C C . GLY A 1 201 ? -3.702 2.690 -7.545 1.00 98.25 201 GLY A C 1
ATOM 1596 O O . GLY A 1 201 ? -4.862 2.877 -7.894 1.00 98.25 201 GLY A O 1
ATOM 1597 N N . ILE A 1 202 ? -2.794 2.153 -8.369 1.00 97.81 202 ILE A N 1
ATOM 1598 C CA . ILE A 1 202 ? -3.142 1.614 -9.699 1.00 97.81 202 ILE A CA 1
ATOM 1599 C C . ILE A 1 202 ? -4.146 0.464 -9.554 1.00 97.81 202 ILE A C 1
ATOM 1601 O O . ILE A 1 202 ? -5.207 0.503 -10.168 1.00 97.81 202 ILE A O 1
ATOM 1605 N N . MET A 1 203 ? -3.851 -0.513 -8.694 1.00 97.38 203 MET A N 1
ATOM 1606 C CA . MET A 1 203 ? -4.722 -1.671 -8.458 1.00 97.38 203 MET A CA 1
ATOM 1607 C C . MET A 1 203 ? -6.098 -1.269 -7.907 1.00 97.38 203 MET A C 1
ATOM 1609 O O . MET A 1 203 ? -7.114 -1.823 -8.306 1.00 97.38 203 MET A O 1
ATOM 1613 N N . ALA A 1 204 ? -6.151 -0.276 -7.020 1.00 97.38 204 ALA A N 1
ATOM 1614 C CA . ALA A 1 204 ? -7.404 0.209 -6.457 1.00 97.38 204 ALA A CA 1
ATOM 1615 C C . ALA A 1 204 ? -8.259 0.954 -7.498 1.00 97.38 204 ALA A C 1
ATOM 1617 O O . ALA A 1 204 ? -9.477 0.799 -7.520 1.00 97.38 204 ALA A O 1
ATOM 1618 N N . ARG A 1 205 ? -7.630 1.716 -8.403 1.00 96.56 205 ARG A N 1
ATOM 1619 C CA . ARG A 1 205 ? -8.329 2.350 -9.535 1.00 96.56 205 ARG A CA 1
ATOM 1620 C C . ARG A 1 205 ? -8.822 1.327 -10.554 1.00 96.56 205 ARG A C 1
ATOM 1622 O O . ARG A 1 205 ? -9.898 1.513 -11.106 1.00 96.56 205 ARG A O 1
ATOM 1629 N N . ASP A 1 206 ? -8.083 0.237 -10.759 1.00 94.12 206 ASP A N 1
ATOM 1630 C CA . ASP A 1 206 ? -8.541 -0.889 -11.583 1.00 94.12 206 ASP A CA 1
ATOM 1631 C C . ASP A 1 206 ? -9.819 -1.541 -11.020 1.00 94.12 206 ASP A C 1
ATOM 1633 O O . ASP A 1 206 ? -10.621 -2.058 -11.789 1.00 94.12 206 ASP A O 1
ATOM 1637 N N . LEU A 1 207 ? -10.037 -1.464 -9.700 1.00 93.06 207 LEU A N 1
ATOM 1638 C CA . LEU A 1 207 ? -11.268 -1.880 -9.008 1.00 93.06 207 LEU A CA 1
ATOM 1639 C C . LEU A 1 207 ? -12.381 -0.810 -9.039 1.00 93.06 207 LEU A C 1
ATOM 1641 O O . LEU A 1 207 ? -13.401 -0.958 -8.374 1.00 93.06 207 LEU A O 1
ATOM 1645 N N . GLY A 1 208 ? -12.194 0.294 -9.768 1.00 93.94 208 GLY A N 1
ATOM 1646 C CA . GLY A 1 208 ? -13.182 1.371 -9.880 1.00 93.94 208 GLY A CA 1
ATOM 1647 C C . GLY A 1 208 ? -13.250 2.312 -8.672 1.00 93.94 208 GLY A C 1
ATOM 1648 O O . GLY A 1 208 ? -14.178 3.114 -8.578 1.00 93.94 208 GLY A O 1
ATOM 1649 N N . LEU A 1 209 ? -12.285 2.252 -7.746 1.00 96.25 209 LEU A N 1
ATOM 1650 C CA . LEU A 1 209 ? -12.232 3.174 -6.610 1.00 96.25 209 LEU A CA 1
ATOM 1651 C C . LEU A 1 209 ? -11.642 4.535 -7.015 1.00 96.25 209 LEU A C 1
ATOM 1653 O O . LEU A 1 209 ? -10.628 4.627 -7.714 1.00 96.25 209 LEU A O 1
ATOM 1657 N N . THR A 1 210 ? -12.226 5.608 -6.486 1.00 97.94 210 THR A N 1
ATOM 1658 C CA . THR A 1 210 ? -11.620 6.945 -6.473 1.00 97.94 210 THR A CA 1
ATOM 1659 C C . THR A 1 210 ? -10.682 7.033 -5.274 1.00 97.94 210 THR A C 1
ATOM 1661 O O . THR A 1 210 ? -11.129 6.985 -4.132 1.00 97.94 210 THR A O 1
ATOM 1664 N N . VAL A 1 211 ? -9.371 7.125 -5.517 1.00 97.75 211 VAL A N 1
ATOM 1665 C CA . VAL A 1 211 ? -8.361 6.934 -4.460 1.00 97.75 211 VAL A CA 1
ATOM 1666 C C . VAL A 1 211 ? -7.451 8.139 -4.280 1.00 97.75 211 VAL A C 1
ATOM 1668 O O . VAL A 1 211 ? -6.749 8.549 -5.211 1.00 97.75 211 VAL A O 1
ATOM 1671 N N . GLN A 1 212 ? -7.382 8.616 -3.037 1.00 98.25 212 GLN A N 1
ATOM 1672 C CA . GLN A 1 212 ? -6.358 9.535 -2.548 1.00 98.25 212 GLN A CA 1
ATOM 1673 C C . GLN A 1 212 ? -5.246 8.747 -1.848 1.00 98.25 212 GLN A C 1
ATOM 1675 O O . GLN A 1 212 ? -5.518 7.906 -0.996 1.00 98.25 212 GLN A O 1
ATOM 1680 N N . LEU A 1 213 ? -3.986 8.995 -2.202 1.00 98.12 213 LEU A N 1
ATOM 1681 C CA . LEU A 1 213 ? -2.843 8.300 -1.604 1.00 98.12 213 LEU A CA 1
ATOM 1682 C C . LEU A 1 213 ? -2.370 9.062 -0.366 1.00 98.12 213 LEU A C 1
ATOM 1684 O O . LEU A 1 213 ? -2.104 10.257 -0.458 1.00 98.12 213 LEU A O 1
ATOM 1688 N N . SER A 1 214 ? -2.242 8.374 0.768 1.00 97.50 214 SER A N 1
ATOM 1689 C CA . SER A 1 214 ? -1.781 8.965 2.025 1.00 97.50 214 SER A CA 1
ATOM 1690 C C . SER A 1 214 ? -0.591 8.171 2.584 1.00 97.50 214 SER A C 1
ATOM 1692 O O . SER A 1 214 ? -0.786 7.163 3.273 1.00 97.50 214 SER A O 1
ATOM 1694 N N . PRO A 1 215 ? 0.653 8.552 2.229 1.00 95.56 215 PRO A N 1
ATOM 1695 C CA . PRO A 1 215 ? 1.854 7.879 2.716 1.00 95.56 215 PRO A CA 1
ATOM 1696 C C . PRO A 1 215 ? 1.991 8.027 4.227 1.00 95.56 215 PRO A C 1
ATOM 1698 O O . PRO A 1 215 ? 1.766 9.096 4.785 1.00 95.56 215 PRO A O 1
ATOM 1701 N N . THR A 1 216 ? 2.392 6.942 4.886 1.00 92.69 216 THR A N 1
ATOM 1702 C CA . THR A 1 216 ? 2.658 6.948 6.327 1.00 92.69 216 THR A CA 1
ATOM 1703 C C . THR A 1 216 ? 3.909 7.792 6.620 1.00 92.69 216 THR A C 1
ATOM 1705 O O . THR A 1 216 ? 4.995 7.423 6.156 1.00 92.69 216 THR A O 1
ATOM 1708 N N . PRO A 1 217 ? 3.807 8.878 7.412 1.00 85.00 217 PRO A N 1
ATOM 1709 C CA . PRO A 1 217 ? 4.891 9.857 7.586 1.00 85.00 217 PRO A CA 1
ATOM 1710 C C . PRO A 1 217 ? 6.035 9.362 8.486 1.00 85.00 217 PRO A C 1
ATOM 1712 O O . PRO A 1 217 ? 7.132 9.914 8.492 1.00 85.00 217 PRO A O 1
ATOM 1715 N N . SER A 1 218 ? 5.805 8.302 9.258 1.00 83.00 218 SER A N 1
ATOM 1716 C CA . SER A 1 218 ? 6.725 7.795 10.284 1.00 83.00 218 SER A CA 1
ATOM 1717 C C . SER A 1 218 ? 7.262 6.393 9.990 1.00 83.00 218 SER A C 1
ATOM 1719 O O . SER A 1 218 ? 7.752 5.701 10.882 1.00 83.00 218 SER A O 1
ATOM 1721 N N . SER A 1 219 ? 7.191 5.943 8.736 1.00 79.94 219 SER A N 1
ATOM 1722 C CA . SER A 1 219 ? 7.675 4.613 8.374 1.00 79.94 219 SER A CA 1
ATOM 1723 C C . SER A 1 219 ? 9.183 4.455 8.608 1.00 79.94 219 SER A C 1
ATOM 1725 O O . SER A 1 219 ? 9.968 5.360 8.316 1.00 79.94 219 SER A O 1
ATOM 1727 N N . LYS A 1 220 ? 9.628 3.258 9.027 1.00 87.19 220 LYS A N 1
ATOM 1728 C CA . LYS A 1 220 ? 11.065 2.933 9.163 1.00 87.19 220 LYS A CA 1
ATOM 1729 C C . LYS A 1 220 ? 11.847 3.165 7.866 1.00 87.19 220 LYS A C 1
ATOM 1731 O O . LYS A 1 220 ? 13.054 3.354 7.891 1.00 87.19 220 LYS A O 1
ATOM 1736 N N . PHE A 1 221 ? 11.163 3.127 6.724 1.00 86.31 221 PHE A N 1
ATOM 1737 C CA . PHE A 1 221 ? 11.759 3.339 5.410 1.00 86.31 221 PHE A CA 1
ATOM 1738 C C . PHE A 1 221 ? 12.123 4.811 5.156 1.00 86.31 221 PHE A C 1
ATOM 1740 O O . PHE A 1 221 ? 12.802 5.113 4.174 1.00 86.31 221 PHE A O 1
ATOM 1747 N N . ASN A 1 222 ? 11.709 5.742 6.020 1.00 84.06 222 ASN A N 1
ATOM 1748 C CA . ASN A 1 222 ? 12.034 7.161 5.877 1.00 84.06 222 ASN A CA 1
ATOM 1749 C C . ASN A 1 222 ? 13.505 7.445 6.209 1.00 84.06 222 ASN A C 1
ATOM 1751 O O . ASN A 1 222 ? 14.095 8.332 5.585 1.00 84.06 222 ASN A O 1
ATOM 1755 N N . SER A 1 223 ? 14.119 6.636 7.082 1.00 89.00 223 SER A N 1
ATOM 1756 C CA . SER A 1 223 ? 15.544 6.712 7.439 1.00 89.00 223 SER A CA 1
ATOM 1757 C C . SER A 1 223 ? 16.481 6.048 6.422 1.00 89.00 223 SER A C 1
ATOM 1759 O O . SER A 1 223 ? 17.698 6.081 6.594 1.00 89.00 223 SER A O 1
ATOM 1761 N N . TYR A 1 224 ? 15.947 5.447 5.353 1.00 92.31 224 TYR A N 1
ATOM 1762 C CA . TYR A 1 224 ? 16.759 4.774 4.338 1.00 92.31 224 TYR A CA 1
ATOM 1763 C C . TYR A 1 224 ? 17.641 5.752 3.557 1.00 92.31 224 TYR A C 1
ATOM 1765 O O . TYR A 1 224 ? 17.256 6.895 3.283 1.00 92.31 224 TYR A O 1
ATOM 1773 N N . SER A 1 225 ? 18.809 5.262 3.132 1.00 95.31 225 SER A N 1
ATOM 1774 C CA . SER A 1 225 ? 19.707 5.994 2.240 1.00 95.31 225 SER A CA 1
ATOM 1775 C C . SER A 1 225 ? 19.026 6.299 0.898 1.00 95.31 225 SER A C 1
ATOM 1777 O O . SER A 1 225 ? 18.084 5.616 0.488 1.00 95.31 225 SER A O 1
ATOM 1779 N N . LYS A 1 226 ? 19.527 7.295 0.154 1.00 94.44 226 LYS A N 1
ATOM 1780 C CA . LYS A 1 226 ? 19.016 7.600 -1.198 1.00 94.44 226 LYS A CA 1
ATOM 1781 C C . LYS A 1 226 ? 19.081 6.379 -2.126 1.00 94.44 226 LYS A C 1
ATOM 1783 O O . LYS A 1 226 ? 18.157 6.160 -2.904 1.00 94.44 226 LYS A O 1
ATOM 1788 N N . ALA A 1 227 ? 20.141 5.577 -2.012 1.00 96.00 227 ALA A N 1
ATOM 1789 C CA . ALA A 1 227 ? 20.310 4.363 -2.803 1.00 96.00 227 ALA A CA 1
ATOM 1790 C C . ALA A 1 227 ? 19.263 3.299 -2.444 1.00 96.00 227 ALA A C 1
ATOM 1792 O O . ALA A 1 227 ? 18.684 2.684 -3.336 1.00 96.00 227 ALA A O 1
ATOM 1793 N N . ASP A 1 228 ? 18.963 3.110 -1.159 1.00 95.62 228 ASP A N 1
ATOM 1794 C CA . ASP A 1 228 ? 17.966 2.122 -0.736 1.00 95.62 228 ASP A CA 1
ATOM 1795 C C . ASP A 1 228 ? 16.539 2.566 -1.065 1.00 95.62 228 ASP A C 1
ATOM 1797 O O . ASP A 1 228 ? 15.727 1.745 -1.490 1.00 95.62 228 ASP A O 1
ATOM 1801 N N . LYS A 1 229 ? 16.245 3.870 -0.984 1.00 94.94 229 LYS A N 1
ATOM 1802 C CA . LYS A 1 229 ? 14.983 4.430 -1.494 1.00 94.94 229 LYS A CA 1
ATOM 1803 C C . LYS A 1 229 ? 14.835 4.192 -2.997 1.00 94.94 229 LYS A C 1
ATOM 1805 O O . LYS A 1 229 ? 13.783 3.741 -3.441 1.00 94.94 229 LYS A O 1
ATOM 1810 N N . LEU A 1 230 ? 15.899 4.408 -3.775 1.00 96.25 230 LEU A N 1
ATOM 1811 C CA . LEU A 1 230 ? 15.891 4.126 -5.212 1.00 96.25 230 LEU A CA 1
ATOM 1812 C C . LEU A 1 230 ? 15.640 2.639 -5.508 1.00 96.25 230 LEU A C 1
ATOM 1814 O O . LEU A 1 230 ? 14.865 2.329 -6.410 1.00 96.25 230 LEU A O 1
ATOM 1818 N N . LYS A 1 231 ? 16.221 1.714 -4.730 1.00 96.75 231 LYS A N 1
ATOM 1819 C CA . LYS A 1 231 ? 15.931 0.273 -4.856 1.00 96.75 231 LYS A CA 1
ATOM 1820 C C . LYS A 1 231 ? 14.452 -0.034 -4.614 1.00 96.75 231 LYS A C 1
ATOM 1822 O O . LYS A 1 231 ? 13.884 -0.843 -5.343 1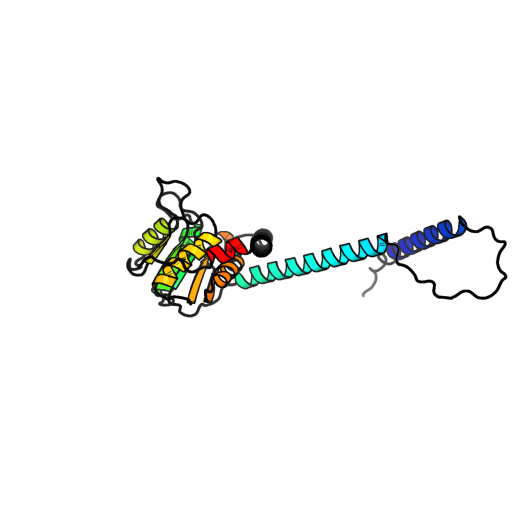.00 96.75 231 LYS A O 1
ATOM 1827 N N . LEU A 1 232 ? 13.818 0.610 -3.629 1.00 96.50 232 LEU A N 1
ATOM 1828 C CA . LEU A 1 232 ? 12.380 0.457 -3.378 1.00 96.50 232 LEU A CA 1
ATOM 1829 C C . LEU A 1 232 ? 11.544 0.980 -4.553 1.00 96.50 232 LEU A C 1
ATOM 1831 O O . LEU A 1 232 ? 10.618 0.296 -4.984 1.00 96.50 232 LEU A O 1
ATOM 1835 N N . TYR A 1 233 ? 11.899 2.135 -5.122 1.00 97.62 233 TYR A N 1
ATOM 1836 C CA . TYR A 1 233 ? 11.199 2.681 -6.290 1.00 97.62 233 TYR A CA 1
ATOM 1837 C C . TYR A 1 233 ? 11.354 1.802 -7.530 1.00 97.62 233 TYR A C 1
ATOM 1839 O O . TYR A 1 233 ? 10.372 1.558 -8.230 1.00 97.62 233 TYR A O 1
ATOM 1847 N N . LEU A 1 234 ? 12.556 1.278 -7.783 1.00 97.62 234 LEU A N 1
ATOM 1848 C CA . LEU A 1 234 ? 12.810 0.327 -8.868 1.00 97.62 234 LEU A CA 1
ATOM 1849 C C . LEU A 1 234 ? 12.017 -0.967 -8.673 1.00 97.62 234 LEU A C 1
ATOM 1851 O O . LEU A 1 234 ? 11.374 -1.437 -9.609 1.00 97.62 234 LEU A O 1
ATOM 1855 N N . LYS A 1 235 ? 12.013 -1.514 -7.450 1.00 97.38 235 LYS A N 1
ATOM 1856 C CA . LYS A 1 235 ? 11.228 -2.703 -7.102 1.00 97.38 235 LYS A CA 1
ATOM 1857 C C . LYS A 1 235 ? 9.743 -2.487 -7.390 1.00 97.38 235 LYS A C 1
ATOM 1859 O O . LYS A 1 235 ? 9.130 -3.315 -8.053 1.00 97.38 235 LYS A O 1
ATOM 1864 N N . GLU A 1 236 ? 9.159 -1.391 -6.917 1.00 97.81 236 GLU A N 1
ATOM 1865 C CA . GLU A 1 236 ? 7.736 -1.114 -7.142 1.00 97.81 236 GLU A CA 1
ATOM 1866 C C . GLU A 1 236 ? 7.427 -0.812 -8.612 1.00 97.81 236 GLU A C 1
ATOM 1868 O O . GLU A 1 236 ? 6.408 -1.275 -9.116 1.00 97.81 236 GLU A O 1
ATOM 1873 N N . SER A 1 237 ? 8.333 -0.150 -9.338 1.00 98.00 237 SER A N 1
ATOM 1874 C CA . SER A 1 237 ? 8.203 0.057 -10.790 1.00 98.00 237 SER A CA 1
ATOM 1875 C C . SER A 1 237 ? 8.172 -1.272 -11.549 1.00 98.00 237 SER A C 1
ATOM 1877 O O . SER A 1 237 ? 7.313 -1.479 -12.403 1.00 98.00 237 SER A O 1
ATOM 1879 N N . TYR A 1 238 ? 9.053 -2.210 -11.190 1.00 97.38 238 TYR A N 1
ATOM 1880 C CA . TYR A 1 238 ? 9.052 -3.562 -11.747 1.00 97.38 238 TYR A CA 1
ATOM 1881 C C . TYR A 1 238 ? 7.749 -4.315 -11.433 1.00 97.38 238 TYR A C 1
ATOM 1883 O O . TYR A 1 238 ? 7.166 -4.940 -12.316 1.00 97.38 238 TYR A O 1
ATOM 1891 N N . LEU A 1 239 ? 7.239 -4.211 -10.202 1.00 97.00 239 LEU A N 1
ATOM 1892 C CA . LEU A 1 239 ? 5.969 -4.837 -9.818 1.00 97.00 239 LEU A CA 1
ATOM 1893 C C . LEU A 1 239 ? 4.759 -4.219 -10.539 1.00 97.00 239 LEU A C 1
ATOM 1895 O O . LEU A 1 239 ? 3.802 -4.932 -10.831 1.00 97.00 239 LEU A O 1
ATOM 1899 N N . ILE A 1 240 ? 4.793 -2.920 -10.856 1.00 97.69 240 ILE A N 1
ATOM 1900 C CA . ILE A 1 240 ? 3.772 -2.259 -11.685 1.00 97.69 240 ILE A CA 1
ATOM 1901 C C . ILE A 1 240 ? 3.790 -2.824 -13.109 1.00 97.69 240 ILE A C 1
ATOM 1903 O O . ILE A 1 240 ? 2.733 -3.165 -13.638 1.00 97.69 240 ILE A O 1
ATOM 1907 N N . ILE A 1 241 ? 4.976 -2.980 -13.711 1.00 96.75 241 ILE A N 1
ATOM 1908 C CA . ILE A 1 241 ? 5.118 -3.632 -15.024 1.00 96.75 241 ILE A CA 1
ATOM 1909 C C . ILE A 1 241 ? 4.544 -5.049 -14.966 1.00 96.75 241 ILE A C 1
ATOM 1911 O O . ILE A 1 241 ? 3.768 -5.421 -15.839 1.00 96.75 241 ILE A O 1
ATOM 1915 N N . GLY A 1 242 ? 4.870 -5.813 -13.918 1.00 95.50 242 GLY A N 1
ATOM 1916 C CA . GLY A 1 242 ? 4.328 -7.155 -13.703 1.00 95.50 242 GLY A CA 1
ATOM 1917 C C . GLY A 1 242 ? 2.799 -7.182 -13.619 1.00 95.50 242 GLY A C 1
ATOM 1918 O O . GLY A 1 242 ? 2.175 -8.028 -14.252 1.00 95.50 242 GLY A O 1
ATOM 1919 N N . HIS A 1 243 ? 2.182 -6.232 -12.907 1.00 94.44 243 HIS A N 1
ATOM 1920 C CA . HIS A 1 243 ? 0.719 -6.098 -12.842 1.00 94.44 243 HIS A CA 1
ATOM 1921 C C . HIS A 1 243 ? 0.106 -5.821 -14.219 1.00 94.44 243 HIS A C 1
ATOM 1923 O O . HIS A 1 243 ? -0.842 -6.496 -14.616 1.00 94.44 243 HIS A O 1
ATOM 1929 N N . PHE A 1 244 ? 0.669 -4.886 -14.990 1.00 94.62 244 PHE A N 1
ATOM 1930 C CA . PHE A 1 244 ? 0.181 -4.614 -16.346 1.00 94.62 244 PHE A CA 1
ATOM 1931 C C . PHE A 1 244 ? 0.392 -5.795 -17.297 1.00 94.62 244 PHE A C 1
ATOM 1933 O O . PHE A 1 244 ? -0.515 -6.130 -18.054 1.00 94.62 244 PHE A O 1
ATOM 1940 N N . ALA A 1 245 ? 1.545 -6.461 -17.235 1.00 94.19 245 ALA A N 1
ATOM 1941 C CA . ALA A 1 245 ? 1.812 -7.660 -18.020 1.00 94.19 245 ALA A CA 1
ATOM 1942 C C . ALA A 1 245 ? 0.808 -8.771 -17.688 1.00 94.19 245 ALA A C 1
ATOM 1944 O O . ALA A 1 245 ? 0.246 -9.380 -18.594 1.00 94.19 245 ALA A O 1
ATOM 1945 N N . ARG A 1 246 ? 0.509 -8.980 -16.400 1.00 90.75 246 ARG A N 1
ATOM 1946 C CA . ARG A 1 246 ? -0.500 -9.952 -15.977 1.00 90.75 246 ARG A CA 1
ATOM 1947 C C . ARG A 1 246 ? -1.886 -9.603 -16.513 1.00 90.75 246 ARG A C 1
ATOM 1949 O O . ARG A 1 246 ? -2.563 -10.491 -17.006 1.00 90.75 246 ARG A O 1
ATOM 1956 N N . LYS A 1 247 ? -2.290 -8.327 -16.502 1.00 89.94 247 LYS A N 1
ATOM 1957 C CA . LYS A 1 247 ? -3.564 -7.890 -17.111 1.00 89.94 247 LYS A CA 1
ATOM 1958 C C . LYS A 1 247 ? -3.644 -8.178 -18.612 1.00 89.94 247 LYS A C 1
ATOM 1960 O O . LYS A 1 247 ? -4.731 -8.439 -19.112 1.00 89.94 247 LYS A O 1
ATOM 1965 N N . LEU A 1 248 ? -2.518 -8.105 -19.322 1.00 90.38 248 LEU A N 1
ATOM 1966 C CA . LEU A 1 248 ? -2.456 -8.393 -20.756 1.00 90.38 248 LEU A CA 1
ATOM 1967 C C . LEU A 1 248 ? -2.512 -9.897 -21.054 1.00 90.38 248 LEU A C 1
ATOM 1969 O O . LEU A 1 248 ? -3.124 -10.291 -22.040 1.00 90.38 248 LEU A O 1
ATOM 1973 N N . ILE A 1 249 ? -1.869 -10.721 -20.222 1.00 91.62 249 ILE A N 1
ATOM 1974 C CA . ILE A 1 249 ? -1.750 -12.174 -20.433 1.00 91.62 249 ILE A CA 1
ATOM 1975 C C . ILE A 1 249 ? -2.963 -12.930 -19.867 1.00 91.62 249 ILE A C 1
ATOM 1977 O O . ILE A 1 249 ? -3.408 -13.909 -20.455 1.00 91.62 249 ILE A O 1
ATOM 1981 N N . GLU A 1 250 ? -3.514 -12.465 -18.745 1.00 88.38 250 GLU A N 1
ATOM 1982 C CA . GLU A 1 250 ? -4.628 -13.082 -18.015 1.00 88.38 250 GLU A CA 1
ATOM 1983 C C . GLU A 1 250 ? -5.814 -12.100 -17.876 1.00 88.38 250 GLU A C 1
ATOM 1985 O O . GLU A 1 250 ? -6.223 -11.778 -16.756 1.00 88.38 250 GLU A O 1
ATOM 1990 N N . PRO A 1 251 ? -6.396 -11.579 -18.975 1.00 82.38 251 PRO A N 1
ATOM 1991 C CA . PRO A 1 251 ? -7.485 -10.604 -18.883 1.00 82.38 251 PRO A CA 1
ATOM 1992 C C . PRO A 1 251 ? -8.718 -11.177 -18.169 1.00 82.38 251 PRO A C 1
ATOM 1994 O O . PRO A 1 251 ? -9.366 -10.470 -17.395 1.00 82.38 251 PRO A O 1
ATOM 1997 N N . ASP A 1 252 ? -8.996 -12.468 -18.358 1.00 82.88 252 ASP A N 1
ATOM 1998 C CA . ASP A 1 252 ? -10.148 -13.152 -17.764 1.00 82.88 252 ASP A CA 1
ATOM 1999 C C . ASP A 1 252 ? -10.043 -13.272 -16.243 1.00 82.88 252 ASP A C 1
ATOM 2001 O O . ASP A 1 252 ? -11.065 -13.203 -15.562 1.00 82.88 252 ASP A O 1
ATOM 2005 N N . PHE A 1 253 ? -8.823 -13.381 -15.697 1.00 79.69 253 PHE A N 1
ATOM 2006 C CA . PHE A 1 253 ? -8.603 -13.370 -14.249 1.00 79.69 253 PHE A CA 1
ATOM 2007 C C . PHE A 1 253 ? -9.152 -12.069 -13.664 1.00 79.69 253 PHE A C 1
ATOM 2009 O O . PHE A 1 253 ? -10.010 -12.086 -12.789 1.00 79.69 253 PHE A O 1
ATOM 2016 N N . TYR A 1 254 ? -8.742 -10.928 -14.216 1.00 75.06 254 TYR A N 1
ATOM 2017 C CA . TYR A 1 254 ? -9.207 -9.632 -13.736 1.00 75.06 254 TYR A CA 1
ATOM 2018 C C . TYR A 1 254 ? -10.689 -9.408 -14.023 1.00 75.06 254 TYR A C 1
ATOM 2020 O O . TYR A 1 254 ? -11.394 -8.904 -13.160 1.00 75.06 254 TYR A O 1
ATOM 2028 N N . GLN A 1 255 ? -11.205 -9.810 -15.185 1.00 73.19 255 GLN A N 1
ATOM 2029 C CA . GLN A 1 255 ? -12.634 -9.664 -15.474 1.00 73.19 255 GLN A CA 1
ATOM 2030 C C . GLN A 1 255 ? -13.509 -10.499 -14.535 1.00 73.19 255 GLN A C 1
ATOM 2032 O O . GLN A 1 255 ? -14.550 -10.017 -14.096 1.00 73.19 255 GLN A O 1
ATOM 2037 N N . ALA A 1 256 ? -13.101 -11.725 -14.204 1.00 72.44 256 ALA A N 1
ATOM 2038 C CA . ALA A 1 256 ? -13.797 -12.561 -13.229 1.00 72.44 256 ALA A CA 1
ATOM 2039 C C . ALA A 1 256 ? -13.750 -11.945 -11.823 1.00 72.44 256 ALA A C 1
ATOM 2041 O O . ALA A 1 256 ? -14.736 -11.983 -11.092 1.00 72.44 256 ALA A O 1
ATOM 2042 N N . GLU A 1 257 ? -12.620 -11.338 -11.465 1.00 72.00 257 GLU A N 1
ATOM 2043 C CA . GLU A 1 257 ? -12.383 -10.732 -10.157 1.00 72.00 257 GLU A CA 1
ATOM 2044 C C . GLU A 1 257 ? -13.046 -9.347 -10.000 1.00 72.00 257 GLU A C 1
ATOM 2046 O O . GLU A 1 257 ? -13.358 -8.955 -8.878 1.00 72.00 257 GLU A O 1
ATOM 2051 N N . LEU A 1 258 ? -13.286 -8.624 -11.101 1.00 66.06 258 LEU A N 1
ATOM 2052 C CA . LEU A 1 258 ? -13.949 -7.311 -11.141 1.00 66.06 258 LEU A CA 1
ATOM 2053 C C . LEU A 1 258 ? -15.477 -7.403 -11.260 1.00 66.06 258 LEU A C 1
ATOM 2055 O O . LEU A 1 258 ? -16.166 -6.392 -11.110 1.00 66.06 258 LEU A O 1
ATOM 2059 N N . ARG A 1 259 ? -16.031 -8.590 -11.544 1.00 63.25 259 ARG A N 1
ATOM 2060 C CA . ARG A 1 259 ? -17.485 -8.779 -11.536 1.00 63.25 259 ARG A CA 1
ATOM 2061 C C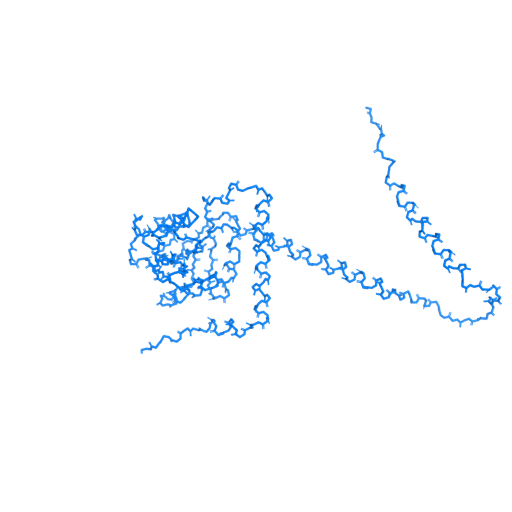 . ARG A 1 259 ? -18.002 -8.580 -10.110 1.00 63.25 259 ARG A C 1
ATOM 2063 O O . ARG A 1 259 ? -17.440 -9.169 -9.185 1.00 63.25 259 ARG A O 1
ATOM 2070 N N . PRO A 1 260 ? -19.071 -7.788 -9.919 1.00 54.50 260 PRO A N 1
ATOM 2071 C CA . PRO A 1 260 ? -19.670 -7.631 -8.604 1.00 54.50 260 PRO A CA 1
ATOM 2072 C C . PRO A 1 260 ? -20.045 -9.011 -8.065 1.00 54.50 260 PRO A C 1
ATOM 2074 O O . PRO A 1 260 ? -20.681 -9.808 -8.763 1.00 54.50 260 PRO A O 1
ATOM 2077 N N . ILE A 1 261 ? -19.619 -9.302 -6.835 1.00 55.16 261 ILE A N 1
ATOM 2078 C CA . ILE A 1 261 ? -20.023 -10.522 -6.142 1.00 55.16 261 ILE A CA 1
ATOM 2079 C C . ILE A 1 261 ? -21.542 -10.442 -6.019 1.00 55.16 261 ILE A C 1
ATOM 2081 O O . ILE A 1 261 ? -22.065 -9.548 -5.355 1.00 55.16 261 ILE A O 1
ATOM 2085 N N . GLN A 1 262 ? -22.257 -11.343 -6.695 1.00 40.22 262 GLN A N 1
ATOM 2086 C CA . GLN A 1 262 ? -23.688 -11.495 -6.473 1.00 40.22 262 GLN A CA 1
ATOM 2087 C C . GLN A 1 262 ? -23.858 -11.958 -5.029 1.00 40.22 262 GLN A C 1
ATOM 2089 O O . GLN A 1 262 ? -23.629 -13.123 -4.716 1.00 40.22 262 GLN A O 1
ATOM 2094 N N . VAL A 1 263 ? -24.190 -11.029 -4.136 1.00 41.91 263 VAL A N 1
ATOM 2095 C CA . VAL A 1 263 ? -24.611 -11.369 -2.782 1.00 41.91 263 VAL A CA 1
ATOM 2096 C C . VAL A 1 263 ? -25.967 -12.062 -2.941 1.00 41.91 263 VAL A C 1
ATOM 2098 O O . VAL A 1 263 ? -26.879 -11.435 -3.492 1.00 41.91 263 VAL A O 1
ATOM 2101 N N . PRO A 1 264 ? -26.112 -13.346 -2.559 1.00 34.25 264 PRO A N 1
ATOM 2102 C CA . PRO A 1 264 ? -27.417 -13.992 -2.565 1.00 34.25 264 PRO A CA 1
ATOM 2103 C C . PRO A 1 264 ? -28.372 -13.147 -1.717 1.00 34.25 264 PRO A C 1
ATOM 2105 O O . PRO A 1 264 ? -28.002 -12.746 -0.612 1.00 34.25 264 PRO A O 1
ATOM 2108 N N . ARG A 1 265 ? -29.542 -12.816 -2.274 1.00 38.25 265 ARG A N 1
ATOM 2109 C CA . ARG A 1 265 ? -30.602 -12.106 -1.544 1.00 38.25 265 ARG A CA 1
ATOM 2110 C C . ARG A 1 265 ? -31.208 -12.992 -0.468 1.00 38.25 265 ARG A C 1
ATOM 2112 O O . ARG A 1 265 ? -31.329 -14.208 -0.735 1.00 38.25 265 ARG A O 1
#

Solvent-accessible surface area (backbone atoms only — not comparable to full-atom values): 14934 Å² total; per-residue (Å²): 141,86,88,89,90,88,88,70,73,69,58,59,60,50,54,51,51,50,53,52,51,50,52,50,51,55,57,58,66,75,73,63,82,96,81,81,90,83,81,82,90,80,77,95,68,79,72,78,68,68,51,70,66,57,49,50,52,53,49,52,51,50,53,49,50,53,51,50,52,51,50,51,52,38,31,50,47,22,52,60,49,31,52,81,60,91,76,77,70,27,65,28,31,42,37,57,50,80,46,53,60,68,83,38,56,29,75,64,30,43,38,35,50,50,48,52,50,50,38,40,76,70,64,39,22,67,29,42,34,22,17,22,17,51,99,45,95,93,44,66,16,28,2,52,28,45,46,56,52,43,41,76,72,71,46,58,69,92,37,50,49,63,41,56,76,27,87,50,73,65,44,26,46,50,54,48,46,56,63,28,54,80,70,72,52,48,48,31,34,40,32,31,52,26,51,55,39,35,49,52,51,50,56,35,42,76,70,68,35,47,76,43,72,39,43,32,91,74,40,78,74,72,78,49,51,75,68,56,50,48,51,46,23,49,51,42,34,52,52,41,52,49,52,54,51,44,51,71,77,41,46,62,60,53,53,66,68,65,48,78,78,81,72,84,129

Secondary structure (DSSP, 8-state):
-------SHHHHHHHHHHHHHHHHHHHHHTS--S-----------------HHHHHHHHHHHHHHHHHHHHHHHHHHHHHHHS------EEEEEE----EETTEE-HHHHHHHHHHHHHHHTTSEEEEEE----SSTTS--HHHHHHHHHHHTT--GGGEEE-S---SHHHHHHHHHHHHHHTT--EEEEEE-GGGHHHHHHHHHHTT-EEEEEE-TT-GGGGS-HHHHHHHHHHHHHHHHHHHHHHHH-HHHHHHHHS------

InterPro domains:
  IPR003848 Domain of unknown function DUF218 [PF02698] (92-223)
  IPR003848 Domain of unknown function DUF218 [cd06259] (94-236)
  IPR014729 Rossmann-like alpha/beta/alpha sandwich fold [G3DSA:3.40.50.620] (82-212)
  IPR051599 Cell Envelope Integrity and Synthesis Associated Protein [PTHR30336] (71-238)

Sequence (265 aa):
MKKHQTLTTHSLFYQQYLLYSFLYENLRKRTLRPDYFLIQGLPSTMAVTSHPLIRLIKLLLILTLVGGLGMASLVGYVWYCAQERSVQPAPATIVLGAAAWGDNPSPVFKERIRHAVNLYQAGTTQKLIFTGGTLRADMASEGEVGARWAIKQGVAAKDIAYEKTSRDTWYNLKNAHVLLQQEQIHSVILVSDYFHLARAGIMARDLGLTVQLSPTPSSKFNSYSKADKLKLYLKESYLIIGHFARKLIEPDFYQAELRPIQVPR

Nearest PDB structures (foldseek):
  8jcy-assembly1_2  TM=5.059E-01  e=5.408E+00  Homo sapiens
  7mtr-assembly1_B  TM=4.777E-01  e=8.235E+00  Homo sapiens

Organism: NCBI:txid1697053

Radius of gyration: 29.85 Å; Cα contacts (8 Å, |Δi|>4): 345; chains: 1; bounding box: 77×55×92 Å

Foldseek 3Di:
DDDDDDPDPVVVVVVVVVVVVVVVVVVVVVPDDDDDDDDDDDDPPPVPPPPVVNVVVVVVVVVVVVVVVLLVVLLVLLVVQLDADDDAAFAEAEQEFDDDDFLAHDPQSVLLLVVRLVCCVVNSYQAYEYFAADPDPPGFTSFRSSLVVSVVVPRDNVRYHYDHDDDDLLSRLLVSLLVCVVVVGQEYEYEHASSQQSQSVVSNVLLVHRYDYHHRPDGPCVPDDPVVSSVSSSVNSVVSVVVVVCCVVPVVVSVVSSPRDPDPD

pLDDT: mean 85.73, std 18.16, range [34.25, 98.88]